Protein AF-0000000069866585 (afdb_homodimer)

Nearest PDB structures (foldseek):
  2vld-assembly1_B  TM=4.560E-01  e=8.595E-03  Pyrococcus abyssi
  5gkh-assembly1_B  TM=4.298E-01  e=3.313E-02  Thermococcus kodakarensis KOD1
  6ut8-assembly1_G  TM=3.900E-01  e=4.920E-01  Thermococcus gammatolerans
  1ts5-assembly2_B  TM=2.746E-01  e=3.805E-01  Staphylococcus aureus
  2vld-assembly1_B  TM=4.559E-01  e=7.486E-03  Pyrococcus abyssi

Organism: Enterococcus faecalis (strain ATCC 700802 / V583) (NCBI:txid226185)

Solvent-accessible surface area (backbone atoms only — not comparable to full-atom values): 17741 Å² total; per-residue (Å²): 135,86,53,70,68,55,28,50,44,50,48,29,49,50,63,74,52,64,44,92,62,40,38,67,44,63,62,29,45,45,46,94,87,46,87,49,53,29,52,28,35,35,43,32,80,88,73,46,34,36,25,37,38,76,36,84,47,69,66,60,67,68,41,84,65,80,80,59,70,75,25,30,32,23,32,42,37,27,36,63,70,58,48,54,52,34,72,72,30,70,67,51,42,57,73,45,59,52,34,11,34,33,33,47,42,78,45,91,90,49,75,33,72,44,78,81,41,73,46,46,79,44,89,60,49,73,68,56,49,52,38,48,41,53,21,43,39,52,38,38,34,54,51,39,53,58,36,38,74,77,58,37,88,53,51,78,76,77,67,85,124,135,84,52,72,68,55,27,50,46,50,48,31,48,50,63,74,52,65,45,91,62,41,39,67,44,63,62,29,45,45,46,94,88,45,88,47,52,31,53,27,35,34,45,30,80,87,73,47,35,36,23,37,38,78,37,83,48,69,67,60,66,65,40,85,67,80,79,57,70,76,25,31,32,24,32,42,37,28,36,64,70,56,48,54,52,34,73,73,30,70,68,51,42,59,74,46,60,52,35,12,33,33,33,47,43,78,46,92,88,50,75,35,71,44,76,80,40,73,46,46,81,44,88,61,50,73,67,54,49,52,38,46,41,53,20,45,38,51,39,37,34,55,50,38,53,57,36,39,73,79,59,38,88,53,48,78,75,78,70,86,123

pLDDT: mean 91.0, std 13.15, range [27.09, 98.81]

Sequence (322 aa):
MKTDLTRQAEKCLWHYTNKMGVFGCFEVTIGWFGKERVDFMTYSTDNTIRCYEIKVTMADLKSSAKQTFLGDYNYLVVTNELWEKIQANPDLKWKYSNQGILIFSELRHNLGITSVKKAKKQNVTLGTRATVLESMVRSLNREVEKFYKVKPFWGLSEEAKMKTDLTRQAEKCLWHYTNKMGVFGCFEVTIGWFGKERVDFMTYSTDNTIRCYEIKVTMADLKSSAKQTFLGDYNYLVVTNELWEKIQANPDLKWKYSNQGILIFSELRHNLGITSVKKAKKQNVTLGTRATVLESMVRSLNREVEKFYKVKPFWGLSEEAK

Secondary structure (DSSP, 8-state):
---HHHHHHHHHHHHHH--TTEEEEEEEESSTT---EEEEEEEETT--EEEEEE--SHHHHH--SPP---SSEEEEEE-HHHHHHHHH-HHHHHHTSSSEEEEEE--SS--EEEEEEPPPP-PPPHHHHHHHHHHHHHHHHHHHHHHHHHS-TTS------/---HHHHHHHHHHHHHH--TTEEEEEEEESSTT---EEEEEEEETT--EEEEEE--SHHHHH--SPP---SSEEEEEE-HHHHHHHHH-HHHHHHTSSSEEEEEE--SS--EEEEEEPPPP-PPPHHHHHHHHHHHHHHHHHHHHHHHHHS-TTS------

Radius of gyration: 22.66 Å; Cα contacts (8 Å, |Δi|>4): 544; chains: 2; bounding box: 45×71×56 Å

Structure (mmCIF, N/CA/C/O backbone):
data_AF-0000000069866585-model_v1
#
loop_
_entity.id
_entity.type
_entity.pdbx_description
1 polymer 'MmcB family DNA repair protein'
#
loop_
_atom_site.group_PDB
_atom_site.id
_atom_site.type_symbol
_atom_site.label_atom_id
_atom_site.label_alt_id
_atom_site.label_comp_id
_atom_site.label_asym_id
_atom_site.label_entity_id
_atom_site.label_seq_id
_atom_site.pdbx_PDB_ins_code
_atom_site.Cartn_x
_atom_site.Cartn_y
_atom_site.Cartn_z
_atom_site.occupancy
_atom_site.B_iso_or_equiv
_atom_site.auth_seq_id
_atom_site.auth_comp_id
_atom_site.auth_asym_id
_atom_site.auth_atom_id
_atom_site.pdbx_PDB_model_num
ATOM 1 N N . MET A 1 1 ? -18.359 15.422 6.332 1 65.06 1 MET A N 1
ATOM 2 C CA . MET A 1 1 ? -18.109 15.867 4.965 1 65.06 1 MET A CA 1
ATOM 3 C C . MET A 1 1 ? -16.859 16.734 4.895 1 65.06 1 MET A C 1
ATOM 5 O O . MET A 1 1 ? -16.578 17.5 5.82 1 65.06 1 MET A O 1
ATOM 9 N N . LYS A 1 2 ? -15.93 16.438 3.906 1 83 2 LYS A N 1
ATOM 10 C CA . LYS A 1 2 ? -14.695 17.203 3.766 1 83 2 LYS A CA 1
ATOM 11 C C . LYS A 1 2 ? -14.977 18.578 3.16 1 83 2 LYS A C 1
ATOM 13 O O . LYS A 1 2 ? -15.805 18.703 2.256 1 83 2 LYS A O 1
ATOM 18 N N . THR A 1 3 ? -14.352 19.641 3.742 1 88.25 3 THR A N 1
ATOM 19 C CA . THR A 1 3 ? -14.508 20.984 3.221 1 88.25 3 THR A CA 1
ATOM 20 C C . THR A 1 3 ? -13.672 21.188 1.958 1 88.25 3 THR A C 1
ATOM 22 O O . THR A 1 3 ? -12.773 20.391 1.672 1 88.25 3 THR A O 1
ATOM 25 N N . ASP A 1 4 ? -13.984 22.25 1.271 1 88.56 4 ASP A N 1
ATOM 26 C CA . ASP A 1 4 ? -13.227 22.594 0.07 1 88.56 4 ASP A CA 1
ATOM 27 C C . ASP A 1 4 ? -11.766 22.891 0.408 1 88.56 4 ASP A C 1
ATOM 29 O O . ASP A 1 4 ? -10.859 22.531 -0.346 1 88.56 4 ASP A O 1
ATOM 33 N N . LEU A 1 5 ? -11.555 23.547 1.505 1 90.12 5 LEU A N 1
ATOM 34 C CA . LEU A 1 5 ? -10.203 23.906 1.902 1 90.12 5 LEU A CA 1
ATOM 35 C C . LEU A 1 5 ? -9.367 22.656 2.199 1 90.12 5 LEU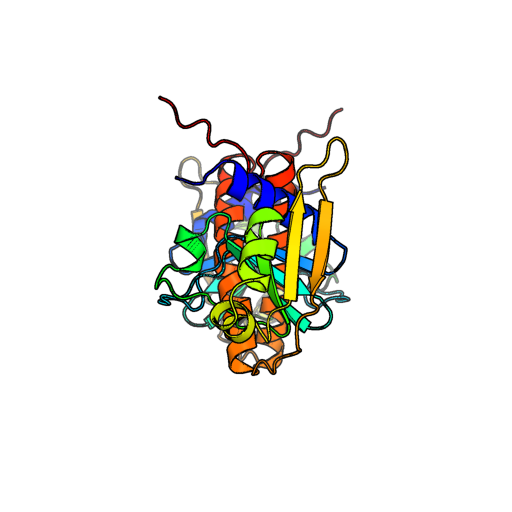 A C 1
ATOM 37 O O . LEU A 1 5 ? -8.188 22.609 1.859 1 90.12 5 LEU A O 1
ATOM 41 N N . THR A 1 6 ? -9.984 21.734 2.863 1 93.25 6 THR A N 1
ATOM 42 C CA . THR A 1 6 ? -9.281 20.484 3.158 1 93.25 6 THR A CA 1
ATOM 43 C C . THR A 1 6 ? -8.906 19.766 1.87 1 93.25 6 THR A C 1
ATOM 45 O O . THR A 1 6 ? -7.785 19.266 1.74 1 93.25 6 THR A O 1
ATOM 48 N N . ARG A 1 7 ? -9.812 19.766 0.937 1 93.38 7 ARG A N 1
ATOM 49 C CA . ARG A 1 7 ? -9.547 19.125 -0.349 1 93.38 7 ARG A CA 1
ATOM 50 C C . ARG A 1 7 ? -8.398 19.812 -1.076 1 93.38 7 ARG A C 1
ATOM 52 O O . ARG A 1 7 ? -7.582 19.156 -1.723 1 93.38 7 ARG A O 1
ATOM 59 N N . GLN A 1 8 ? -8.406 21.078 -0.976 1 91.88 8 GLN A N 1
ATOM 60 C CA . GLN A 1 8 ? -7.312 21.844 -1.572 1 91.88 8 GLN A CA 1
ATOM 61 C C . GLN A 1 8 ? -5.977 21.469 -0.931 1 91.88 8 GLN A C 1
ATOM 63 O O . GLN A 1 8 ? -4.973 21.312 -1.627 1 91.88 8 GLN A O 1
ATOM 68 N N . ALA A 1 9 ? -5.988 21.344 0.347 1 94.5 9 ALA A N 1
ATOM 69 C CA . ALA A 1 9 ? -4.773 20.953 1.053 1 94.5 9 ALA A CA 1
ATOM 70 C C . ALA A 1 9 ? -4.301 19.578 0.593 1 94.5 9 ALA A C 1
ATOM 72 O O . ALA A 1 9 ? -3.105 19.359 0.375 1 94.5 9 ALA A O 1
ATOM 73 N N . GLU A 1 10 ? -5.25 18.672 0.486 1 95.88 10 GLU A N 1
ATOM 74 C CA . GLU A 1 10 ? -4.934 17.312 0.041 1 95.88 10 GLU A CA 1
ATOM 75 C C . GLU A 1 10 ? -4.32 17.312 -1.355 1 95.88 10 GLU A C 1
ATOM 77 O O . GLU A 1 10 ? -3.316 16.641 -1.602 1 95.88 10 GLU A O 1
ATOM 82 N N . LYS A 1 11 ? -4.898 18.094 -2.223 1 93.88 11 LYS A N 1
ATOM 83 C CA . LYS A 1 11 ? -4.371 18.234 -3.576 1 93.88 11 LYS A CA 1
ATOM 84 C C . LYS A 1 11 ? -2.949 18.781 -3.559 1 93.88 11 LYS A C 1
ATOM 86 O O . LYS A 1 11 ? -2.061 18.25 -4.215 1 93.88 11 LYS A O 1
ATOM 91 N N . CYS A 1 12 ? -2.758 19.797 -2.824 1 93.88 12 CYS A N 1
ATOM 92 C CA . CYS A 1 12 ? -1.445 20.422 -2.734 1 93.88 12 CYS A CA 1
ATOM 93 C C . CYS A 1 12 ? -0.414 19.453 -2.166 1 93.88 12 CYS A C 1
ATOM 95 O O . CYS A 1 12 ? 0.708 19.375 -2.668 1 93.88 12 CYS A O 1
ATOM 97 N N . LEU A 1 13 ? -0.821 18.75 -1.155 1 95.56 13 LEU A N 1
ATOM 98 C CA . LEU A 1 13 ? 0.089 17.797 -0.532 1 95.56 13 LEU A CA 1
ATOM 99 C C . LEU A 1 13 ? 0.5 16.703 -1.521 1 95.56 13 LEU A C 1
ATOM 101 O O . LEU A 1 13 ? 1.678 16.344 -1.606 1 95.56 13 LEU A O 1
ATOM 105 N N . TRP A 1 14 ? -0.467 16.188 -2.191 1 95.56 14 TRP A N 1
ATOM 106 C CA . TRP A 1 14 ? -0.178 15.141 -3.17 1 95.56 14 TRP A CA 1
ATOM 107 C C . TRP A 1 14 ? 0.835 15.625 -4.199 1 95.56 14 TRP A C 1
ATOM 109 O O . TRP A 1 14 ? 1.835 14.953 -4.461 1 95.56 14 TRP A O 1
ATOM 119 N N . HIS A 1 15 ? 0.646 16.797 -4.711 1 92.88 15 HIS A N 1
ATOM 120 C CA . HIS A 1 15 ? 1.544 17.328 -5.73 1 92.88 15 HIS A CA 1
ATOM 121 C C . HIS A 1 15 ? 2.908 17.672 -5.141 1 92.88 15 HIS A C 1
ATOM 123 O O . HIS A 1 15 ? 3.934 17.516 -5.805 1 92.88 15 HIS A O 1
ATOM 129 N N . TYR A 1 16 ? 2.871 18.141 -3.992 1 94 16 TYR A N 1
ATOM 130 C CA . TYR A 1 16 ? 4.09 18.531 -3.293 1 94 16 TYR A CA 1
ATOM 131 C C . TYR A 1 16 ? 4.988 17.328 -3.047 1 94 16 TYR A C 1
ATOM 133 O O . TYR A 1 16 ? 6.215 17.438 -3.102 1 94 16 TYR A O 1
ATOM 141 N N . THR A 1 17 ? 4.375 16.156 -2.812 1 96 17 THR A N 1
ATOM 142 C CA . THR A 1 17 ? 5.145 15.008 -2.35 1 96 17 THR A CA 1
ATOM 143 C C . THR A 1 17 ? 5.285 13.969 -3.459 1 96 17 THR A C 1
ATOM 145 O O . THR A 1 17 ? 6.047 13.008 -3.328 1 96 17 THR A O 1
ATOM 148 N N . ASN A 1 18 ? 4.535 14.148 -4.492 1 93.56 18 ASN A N 1
ATOM 149 C CA . ASN A 1 18 ? 4.555 13.156 -5.562 1 93.56 18 ASN A CA 1
ATOM 150 C C . ASN A 1 18 ? 5.844 13.234 -6.375 1 93.56 18 ASN A C 1
ATOM 152 O O . ASN A 1 18 ? 5.871 13.836 -7.449 1 93.56 18 ASN A O 1
ATOM 156 N N . LYS A 1 19 ? 6.848 12.641 -5.961 1 94.12 19 LYS A N 1
ATOM 157 C CA . LYS A 1 19 ? 8.18 12.578 -6.559 1 94.12 19 LYS A CA 1
ATOM 158 C C . LYS A 1 19 ? 8.688 11.133 -6.613 1 94.12 19 LYS A C 1
ATOM 160 O O . LYS A 1 19 ? 8.172 10.266 -5.91 1 94.12 19 LYS A O 1
ATOM 165 N N . MET A 1 20 ? 9.68 10.953 -7.43 1 93.94 20 MET A N 1
ATOM 166 C CA . MET A 1 20 ? 10.242 9.609 -7.57 1 93.94 20 MET A CA 1
ATOM 167 C C . MET A 1 20 ? 10.75 9.094 -6.23 1 93.94 20 MET A C 1
ATOM 169 O O . MET A 1 20 ? 11.477 9.789 -5.523 1 93.94 20 MET A O 1
ATOM 173 N N . GLY A 1 21 ? 10.359 7.926 -5.91 1 95.38 21 GLY A N 1
ATOM 174 C CA . GLY A 1 21 ? 10.859 7.27 -4.711 1 95.38 21 GLY A CA 1
ATOM 175 C C . GLY A 1 21 ? 10.102 7.656 -3.459 1 95.38 21 GLY A C 1
ATOM 176 O O . GLY A 1 21 ? 10.5 7.297 -2.35 1 95.38 21 GLY A O 1
ATOM 177 N N . VAL A 1 22 ? 9.047 8.5 -3.58 1 97.94 22 VAL A N 1
ATOM 178 C CA . VAL A 1 22 ? 8.203 8.883 -2.451 1 97.94 22 VAL A CA 1
ATOM 179 C C . VAL A 1 22 ? 6.785 8.367 -2.676 1 97.94 22 VAL A C 1
ATOM 181 O O . VAL A 1 22 ? 6.188 8.609 -3.727 1 97.94 22 VAL A O 1
ATOM 184 N N . PHE A 1 23 ? 6.25 7.672 -1.674 1 98.5 23 PHE A N 1
ATOM 185 C CA . PHE A 1 23 ? 4.957 7.008 -1.792 1 98.5 23 PHE A CA 1
ATOM 186 C C . PHE A 1 23 ? 3.967 7.566 -0.778 1 98.5 23 PHE A C 1
ATOM 188 O O . PHE A 1 23 ? 4.113 7.348 0.426 1 98.5 23 PHE A O 1
ATOM 195 N N . GLY A 1 24 ? 2.955 8.211 -1.279 1 98.56 24 GLY A N 1
ATOM 196 C CA . GLY A 1 24 ? 1.987 8.875 -0.42 1 98.56 24 GLY A CA 1
ATOM 197 C C . GLY A 1 24 ? 0.73 8.055 -0.193 1 98.56 24 GLY A C 1
ATOM 198 O O . GLY A 1 24 ? 0.342 7.254 -1.047 1 98.56 24 GLY A O 1
ATOM 199 N N . CYS A 1 25 ? 0.122 8.336 0.876 1 98.62 25 CYS A N 1
ATOM 200 C CA . CYS A 1 25 ? -1.093 7.625 1.258 1 98.62 25 CYS A CA 1
ATOM 201 C C . CYS A 1 25 ? -1.986 8.5 2.129 1 98.62 25 CYS A C 1
ATOM 203 O O . CYS A 1 25 ? -1.545 9.016 3.158 1 98.62 25 CYS A O 1
ATOM 205 N N . PHE A 1 26 ? -3.242 8.695 1.704 1 98.31 26 PHE A N 1
ATOM 206 C CA . PHE A 1 26 ? -4.199 9.484 2.471 1 98.31 26 PHE A CA 1
ATOM 207 C C . PHE A 1 26 ? -4.938 8.609 3.48 1 98.31 26 PHE A C 1
ATOM 209 O O . PHE A 1 26 ? -5.152 7.422 3.238 1 98.31 26 PHE A O 1
ATOM 216 N N . GLU A 1 27 ? -5.355 9.219 4.57 1 96.81 27 GLU A N 1
ATOM 217 C CA . GLU A 1 27 ? -6.281 8.648 5.547 1 96.81 27 GLU A CA 1
ATOM 218 C C . GLU A 1 27 ? -5.828 7.254 5.984 1 96.81 27 GLU A C 1
ATOM 220 O O . GLU A 1 27 ? -6.543 6.27 5.777 1 96.81 27 GLU A O 1
ATOM 225 N N . VAL A 1 28 ? -4.723 7.207 6.691 1 97.75 28 VAL A N 1
ATOM 226 C CA . VAL A 1 28 ? -4.129 5.949 7.129 1 97.75 28 VAL A CA 1
ATOM 227 C C . VAL A 1 28 ? -4.469 5.699 8.594 1 97.75 28 VAL A C 1
ATOM 229 O O . VAL A 1 28 ? -4.059 6.465 9.477 1 97.75 28 VAL A O 1
ATOM 232 N N . THR A 1 29 ? -5.215 4.723 8.914 1 96.94 29 THR A N 1
ATOM 233 C CA . THR A 1 29 ? -5.398 4.262 10.289 1 96.94 29 THR A CA 1
ATOM 234 C C . THR A 1 29 ? -4.203 3.43 10.742 1 96.94 29 THR A C 1
ATOM 236 O O . THR A 1 29 ? -3.838 2.451 10.086 1 96.94 29 THR A O 1
ATOM 239 N N . ILE A 1 30 ? -3.578 3.764 11.812 1 96.75 30 ILE A N 1
ATOM 240 C CA . ILE A 1 30 ? -2.348 3.125 12.266 1 96.75 30 ILE A CA 1
ATOM 241 C C . ILE A 1 30 ? -2.686 1.88 13.086 1 96.75 30 ILE A C 1
ATOM 243 O O . ILE A 1 30 ? -3.428 1.956 14.062 1 96.75 30 ILE A O 1
ATOM 247 N N . GLY A 1 31 ? -2.15 0.819 12.625 1 92.94 31 GLY A N 1
ATOM 248 C CA . GLY A 1 31 ? -2.451 -0.442 13.281 1 92.94 31 GLY A CA 1
ATOM 249 C C . GLY A 1 31 ? -3.771 -1.046 12.844 1 92.94 31 GLY A C 1
ATOM 250 O O . GLY A 1 31 ? -4.648 -0.338 12.344 1 92.94 31 GLY A O 1
ATOM 251 N N . TRP A 1 32 ? -4.094 -2.312 12.859 1 81.88 32 TRP A N 1
ATOM 252 C CA . TRP A 1 32 ? -5.297 -3.02 12.43 1 81.88 32 TRP A CA 1
ATOM 253 C C . TRP A 1 32 ? -6.504 -2.584 13.25 1 81.88 32 TRP A C 1
ATOM 255 O O . TRP A 1 32 ? -7.566 -2.285 12.695 1 81.88 32 TRP A O 1
ATOM 265 N N . PHE A 1 33 ? -6.504 -2.449 14.484 1 78.88 33 PHE A N 1
ATOM 266 C CA . PHE A 1 33 ? -7.613 -1.991 15.312 1 78.88 33 PHE A CA 1
ATOM 267 C C . PHE A 1 33 ? -7.254 -0.69 16.016 1 78.88 33 PHE A C 1
ATOM 269 O O . PHE A 1 33 ? -7.68 -0.458 17.156 1 78.88 33 PHE A O 1
ATOM 276 N N . GLY A 1 34 ? -6.562 0.055 15.195 1 79.44 34 GLY A N 1
ATOM 277 C CA . GLY A 1 34 ? -6.098 1.258 15.867 1 79.44 34 GLY A CA 1
ATOM 278 C C . GLY A 1 34 ? -7.121 2.377 15.867 1 79.44 34 GLY A C 1
ATOM 279 O O . GLY A 1 34 ? -8.086 2.34 15.109 1 79.44 34 GLY A O 1
ATOM 280 N N . LYS A 1 35 ? -6.871 3.303 16.734 1 85.69 35 LYS A N 1
ATOM 281 C CA . LYS A 1 35 ? -7.742 4.465 16.875 1 85.69 35 LYS A CA 1
ATOM 282 C C . LYS A 1 35 ? -7.078 5.719 16.312 1 85.69 35 LYS A C 1
ATOM 284 O O . LYS A 1 35 ? -7.727 6.754 16.141 1 85.69 35 LYS A O 1
ATOM 289 N N . GLU A 1 36 ? -5.832 5.566 15.961 1 92.38 36 GLU A N 1
ATOM 290 C CA . GLU A 1 36 ? -5.098 6.703 15.422 1 92.38 36 GLU A CA 1
ATOM 291 C C . GLU A 1 36 ? -5.152 6.727 13.898 1 92.38 36 GLU A C 1
ATOM 293 O O . GLU A 1 36 ? -5.043 5.684 13.25 1 92.38 36 GLU A O 1
ATOM 298 N N . ARG A 1 37 ? -5.398 7.969 13.391 1 95.62 37 ARG A N 1
ATOM 299 C CA . ARG A 1 37 ? -5.465 8.148 11.938 1 95.62 37 ARG A CA 1
ATOM 300 C C . ARG A 1 37 ? -4.594 9.32 11.492 1 95.62 37 ARG A C 1
ATOM 302 O O . ARG A 1 37 ? -4.539 10.352 12.164 1 95.62 37 ARG A O 1
ATOM 309 N N . VAL A 1 38 ? -3.873 9.133 10.531 1 97.38 38 VAL A N 1
ATOM 310 C CA . VAL A 1 38 ? -3.059 10.18 9.914 1 97.38 38 VAL A CA 1
ATOM 311 C C . VAL A 1 38 ? -3.721 10.656 8.625 1 97.38 38 VAL A C 1
ATOM 313 O O . VAL A 1 38 ? -4.121 9.852 7.785 1 97.38 38 VAL A O 1
ATOM 316 N N . ASP A 1 39 ? -3.824 12 8.484 1 97.25 39 ASP A N 1
ATOM 317 C CA . ASP A 1 39 ? -4.477 12.539 7.293 1 97.25 39 ASP A CA 1
ATOM 318 C C . ASP A 1 39 ? -3.723 12.141 6.027 1 97.25 39 ASP A C 1
ATOM 320 O O . ASP A 1 39 ? -4.328 11.703 5.047 1 97.25 39 ASP A O 1
ATOM 324 N N . PHE A 1 40 ? -2.449 12.266 6.012 1 98.5 40 PHE A N 1
ATOM 325 C CA . PHE A 1 40 ? -1.577 11.938 4.891 1 98.5 40 PHE A CA 1
ATOM 326 C C . PHE A 1 40 ? -0.189 11.539 5.379 1 98.5 40 PHE A C 1
ATOM 328 O O . PHE A 1 40 ? 0.334 12.141 6.324 1 98.5 40 PHE A O 1
ATOM 335 N N . MET A 1 41 ? 0.382 10.562 4.75 1 98.75 41 MET A N 1
ATOM 336 C CA . MET A 1 41 ? 1.761 10.211 5.074 1 98.75 41 MET A CA 1
ATOM 337 C C . MET A 1 41 ? 2.504 9.719 3.838 1 98.75 41 MET A C 1
ATOM 339 O O . MET A 1 41 ? 1.881 9.352 2.838 1 98.75 41 MET A O 1
ATOM 343 N 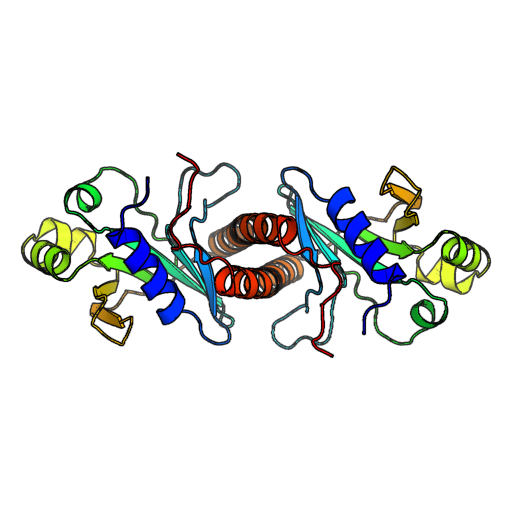N . THR A 1 42 ? 3.826 9.797 3.924 1 98.81 42 THR A N 1
ATOM 344 C CA . THR A 1 42 ? 4.664 9.273 2.85 1 98.81 42 THR A CA 1
ATOM 345 C C . THR A 1 42 ? 5.727 8.328 3.404 1 98.81 42 THR A C 1
ATOM 347 O O . THR A 1 42 ? 6.141 8.461 4.559 1 98.81 42 THR A O 1
ATOM 350 N N . TYR A 1 43 ? 6.02 7.387 2.672 1 98.56 43 TYR A N 1
ATOM 351 C CA . TYR A 1 43 ? 7.195 6.539 2.83 1 98.56 43 TYR A CA 1
ATOM 352 C C . TYR A 1 43 ? 8.117 6.664 1.625 1 98.56 43 TYR A C 1
ATOM 354 O O . TYR A 1 43 ? 7.664 6.652 0.479 1 98.56 43 TYR A O 1
ATOM 362 N N . SER A 1 44 ? 9.461 6.793 1.903 1 97.38 44 SER A N 1
ATOM 363 C CA . SER A 1 44 ? 10.391 6.961 0.794 1 97.38 44 SER A CA 1
ATOM 364 C C . SER A 1 44 ? 11.43 5.844 0.77 1 97.38 44 SER A C 1
ATOM 366 O O . SER A 1 44 ? 11.617 5.141 1.765 1 97.38 44 SER A O 1
ATOM 368 N N . THR A 1 45 ? 12.156 5.711 -0.311 1 94.5 45 THR A N 1
ATOM 369 C CA . THR A 1 45 ? 13.102 4.629 -0.564 1 94.5 45 THR A CA 1
ATOM 370 C C . THR A 1 45 ? 14.281 4.703 0.399 1 94.5 45 THR A C 1
ATOM 372 O O . THR A 1 45 ? 14.992 3.713 0.599 1 94.5 45 THR A O 1
ATOM 375 N N . ASP A 1 46 ? 14.516 5.832 0.963 1 94.56 46 ASP A N 1
ATOM 376 C CA . ASP A 1 46 ? 15.586 5.949 1.95 1 94.56 46 ASP A CA 1
ATOM 377 C C . ASP A 1 46 ? 15.078 5.605 3.35 1 94.56 46 ASP A C 1
ATOM 379 O O . ASP A 1 46 ? 15.719 5.953 4.348 1 94.56 46 ASP A O 1
ATOM 383 N N . ASN A 1 47 ? 13.859 5.07 3.443 1 94.31 47 ASN A N 1
ATOM 384 C CA . ASN A 1 47 ? 13.242 4.566 4.664 1 94.31 47 ASN A CA 1
ATOM 385 C C . ASN A 1 47 ? 12.75 5.703 5.559 1 94.31 47 ASN A C 1
ATOM 387 O O . ASN A 1 47 ? 12.672 5.543 6.777 1 94.31 47 ASN A O 1
ATOM 391 N N . THR A 1 48 ? 12.43 6.816 4.984 1 98.06 48 THR A N 1
ATOM 392 C CA . THR A 1 48 ? 11.945 7.957 5.75 1 98.06 48 THR A CA 1
ATOM 393 C C . THR A 1 48 ? 10.422 7.996 5.758 1 98.06 48 THR A C 1
ATOM 395 O O . THR A 1 48 ? 9.789 7.812 4.715 1 98.06 48 THR A O 1
ATOM 398 N N . ILE A 1 49 ? 9.938 8.195 6.926 1 98.69 49 ILE A N 1
ATOM 399 C CA . ILE A 1 49 ? 8.492 8.344 7.098 1 98.69 49 ILE A CA 1
ATOM 400 C C . ILE A 1 49 ? 8.164 9.797 7.434 1 98.69 49 ILE A C 1
ATOM 402 O O . ILE A 1 49 ? 8.781 10.391 8.328 1 98.69 49 ILE A O 1
ATOM 406 N N . ARG A 1 50 ? 7.242 10.406 6.699 1 98.81 50 ARG A N 1
ATOM 407 C CA . ARG A 1 50 ? 6.719 11.734 7.008 1 98.81 50 ARG A CA 1
ATOM 408 C C . ARG A 1 50 ? 5.207 11.695 7.219 1 98.81 50 ARG A C 1
ATOM 410 O O . ARG A 1 50 ? 4.492 11.023 6.473 1 98.81 50 ARG A O 1
ATOM 417 N N . CYS A 1 51 ? 4.773 12.344 8.227 1 98.75 51 CYS A N 1
ATOM 418 C CA . CYS A 1 51 ? 3.346 12.438 8.508 1 98.75 51 CYS A CA 1
ATOM 419 C C . CYS A 1 51 ? 2.861 13.875 8.375 1 98.75 51 CYS A C 1
ATOM 421 O O . CYS A 1 51 ? 3.561 14.812 8.766 1 98.75 51 CYS A O 1
ATOM 423 N N . TYR A 1 52 ? 1.65 14.062 7.871 1 98.62 52 TYR A N 1
ATOM 424 C CA . TYR A 1 52 ? 1.061 15.375 7.637 1 98.62 52 TYR A CA 1
ATOM 425 C C . TYR A 1 52 ? -0.34 15.461 8.234 1 98.62 52 TYR A C 1
ATOM 427 O O . TYR A 1 52 ? -1.242 14.727 7.816 1 98.62 52 TYR A O 1
ATOM 435 N N . GLU A 1 53 ? -0.503 16.281 9.164 1 97.88 53 GLU A N 1
ATOM 436 C CA . GLU A 1 53 ? -1.807 16.594 9.75 1 97.88 53 GLU A CA 1
ATOM 437 C C . GLU A 1 53 ? -2.387 17.875 9.172 1 97.88 53 GLU A C 1
ATOM 439 O O . GLU A 1 53 ? -1.749 18.922 9.227 1 97.88 53 GLU A O 1
ATOM 444 N N . ILE A 1 54 ? -3.586 17.797 8.688 1 96.81 54 ILE A N 1
ATOM 445 C CA . ILE A 1 54 ? -4.203 18.953 8.031 1 96.81 54 ILE A CA 1
ATOM 446 C C . ILE A 1 54 ? -5.184 19.625 8.984 1 96.81 54 ILE A C 1
ATOM 448 O O . ILE A 1 54 ? -6.086 18.984 9.516 1 96.81 54 ILE A O 1
ATOM 452 N N . LYS A 1 55 ? -4.949 20.859 9.203 1 95.69 55 LYS A N 1
ATOM 453 C CA . LYS A 1 55 ? -5.875 21.688 9.969 1 95.69 55 LYS A CA 1
ATOM 454 C C . LYS A 1 55 ? -6.219 22.969 9.211 1 95.69 55 LYS A C 1
ATOM 456 O O . LYS A 1 55 ? -5.336 23.766 8.906 1 95.69 55 LYS A O 1
ATOM 461 N N . VAL A 1 56 ? -7.504 23.188 8.977 1 93.06 56 VAL A N 1
ATOM 462 C CA . VAL A 1 56 ? -7.836 24.328 8.117 1 93.06 56 VAL A CA 1
ATOM 463 C C . VAL A 1 56 ? -8.641 25.344 8.914 1 93.06 56 VAL A C 1
ATOM 465 O O . VAL A 1 56 ? -8.914 26.453 8.422 1 93.06 56 VAL A O 1
ATOM 468 N N . THR A 1 57 ? -9.047 25.047 10.141 1 91.44 57 THR A N 1
ATOM 469 C CA . THR A 1 57 ? -9.742 26 10.992 1 91.44 57 THR A CA 1
ATOM 470 C C . THR A 1 57 ? -9.156 26 12.406 1 91.44 57 THR A C 1
ATOM 472 O O . THR A 1 57 ? -8.516 25.031 12.805 1 91.44 57 THR A O 1
ATOM 475 N N . MET A 1 58 ? -9.531 27.031 13.117 1 90.06 58 MET A N 1
ATOM 476 C CA . MET A 1 58 ? -9.102 27.125 14.516 1 90.06 58 MET A CA 1
ATOM 477 C C . MET A 1 58 ? -9.781 26.047 15.359 1 90.06 58 MET A C 1
ATOM 479 O O . MET A 1 58 ? -9.18 25.516 16.297 1 90.06 58 MET A O 1
ATOM 483 N N . ALA A 1 59 ? -10.938 25.766 15.016 1 88.19 59 ALA A N 1
ATOM 484 C CA . ALA A 1 59 ? -11.672 24.734 15.734 1 88.19 59 ALA A CA 1
ATOM 485 C C . ALA A 1 59 ? -10.961 23.391 15.633 1 88.19 59 ALA A C 1
ATOM 487 O O . ALA A 1 59 ? -10.852 22.656 16.625 1 88.19 59 ALA A O 1
ATOM 488 N N . ASP A 1 60 ? -10.406 23.125 14.508 1 86.88 60 ASP A N 1
ATOM 489 C CA . ASP A 1 60 ? -9.656 21.891 14.289 1 86.88 60 ASP A CA 1
ATOM 490 C C . ASP A 1 60 ? -8.367 21.891 15.117 1 86.88 60 ASP A C 1
ATOM 492 O O . ASP A 1 60 ? -7.977 20.844 15.648 1 86.88 60 ASP A O 1
ATOM 496 N N . LEU A 1 61 ? -7.797 23.016 15.172 1 87.62 61 LEU A N 1
ATOM 497 C CA . LEU A 1 61 ? -6.531 23.141 15.891 1 87.62 61 LEU A CA 1
ATOM 498 C C . LEU A 1 61 ? -6.734 22.953 17.391 1 87.62 61 LEU A C 1
ATOM 500 O O . LEU A 1 61 ? -5.871 22.391 18.078 1 87.62 61 LEU A O 1
ATOM 504 N N . LYS A 1 62 ? -7.855 23.344 17.828 1 83.5 62 LYS A N 1
ATOM 505 C CA . LYS A 1 62 ? -8.102 23.344 19.266 1 83.5 62 LYS A CA 1
ATOM 506 C C . LYS A 1 62 ? -8.828 22.062 19.688 1 83.5 62 LYS A C 1
ATOM 508 O O . LYS A 1 62 ? -9.031 21.828 20.875 1 83.5 62 LYS A O 1
ATOM 513 N N . SER A 1 63 ? -9.211 21.312 18.688 1 80.88 63 SER A N 1
ATOM 514 C CA . SER A 1 63 ? -9.953 20.094 19 1 80.88 63 SER A CA 1
ATOM 515 C C . SER A 1 63 ? -9.109 19.125 19.828 1 80.88 63 SER A C 1
ATOM 517 O O . SER A 1 63 ? -7.875 19.172 19.766 1 80.88 63 SER A O 1
ATOM 519 N N . SER A 1 64 ? -9.828 18.406 20.672 1 74.5 64 SER A N 1
ATOM 520 C CA . SER A 1 64 ? -9.164 17.438 21.531 1 74.5 64 SER A CA 1
ATOM 521 C C . SER A 1 64 ? -8.797 16.172 20.766 1 74.5 64 SER A C 1
ATOM 523 O O . SER A 1 64 ? -8.094 15.305 21.281 1 74.5 64 SER A O 1
ATOM 525 N N . ALA A 1 65 ? -9.211 16.266 19.5 1 75.19 65 ALA A N 1
ATOM 526 C CA . ALA A 1 65 ? -8.883 15.086 18.703 1 75.19 65 ALA A CA 1
ATOM 527 C C . ALA A 1 65 ? -7.367 14.898 18.609 1 75.19 65 ALA A C 1
ATOM 529 O O . ALA A 1 65 ? -6.629 15.875 18.453 1 75.19 65 ALA A O 1
ATOM 530 N N . LYS A 1 66 ? -7.023 13.711 18.797 1 79.31 66 LYS A N 1
ATOM 531 C CA . LYS A 1 66 ? -5.602 13.391 18.812 1 79.31 66 LYS A CA 1
ATOM 532 C C . LYS A 1 66 ? -4.984 13.578 17.438 1 79.31 66 LYS A C 1
ATOM 534 O O . LYS A 1 66 ? -5.555 13.148 16.422 1 79.31 66 LYS A O 1
ATOM 539 N N . GLN A 1 67 ? -3.99 14.438 17.359 1 88.19 67 GLN A N 1
ATOM 540 C CA . GLN A 1 67 ? -3.123 14.523 16.188 1 88.19 67 GLN A CA 1
ATOM 541 C C . GLN A 1 67 ? -2.027 13.461 16.234 1 88.19 67 GLN A C 1
ATOM 543 O O . GLN A 1 67 ? -1.411 13.242 17.281 1 88.19 67 GLN A O 1
ATOM 548 N N . THR A 1 68 ? -1.895 12.727 15.172 1 91.69 68 THR A N 1
ATOM 549 C CA . THR A 1 68 ? -0.94 11.617 15.148 1 91.69 68 THR A CA 1
ATOM 550 C C . THR A 1 68 ? 0.316 12.008 14.367 1 91.69 68 THR A C 1
ATOM 552 O O . THR A 1 68 ? 0.254 12.258 13.164 1 91.69 68 THR A O 1
ATOM 555 N N . PHE A 1 69 ? 1.463 12.102 15.086 1 95.25 69 PHE A N 1
ATOM 556 C CA . PHE A 1 69 ? 2.773 12.43 14.539 1 95.25 69 PHE A CA 1
ATOM 557 C C . PHE A 1 69 ? 3.771 11.312 14.82 1 95.25 69 PHE A C 1
ATOM 559 O O . PHE A 1 69 ? 4.484 11.344 15.828 1 95.25 69 PHE A O 1
ATOM 566 N N . LEU A 1 70 ? 3.877 10.398 13.953 1 96.38 70 LEU A N 1
ATOM 567 C CA . LEU A 1 70 ? 4.68 9.219 14.273 1 96.38 70 LEU A CA 1
ATOM 568 C C . LEU A 1 70 ? 5.82 9.047 13.281 1 96.38 70 LEU A C 1
ATOM 570 O O . LEU A 1 70 ? 6.496 8.016 13.273 1 96.38 70 LEU A O 1
ATOM 574 N N . GLY A 1 71 ? 5.996 10 12.406 1 98.44 71 GLY A N 1
ATOM 575 C CA . GLY A 1 71 ? 7.035 9.898 11.398 1 98.44 71 GLY A CA 1
ATOM 576 C C . GLY A 1 71 ? 8.383 10.391 11.875 1 98.44 71 GLY A C 1
ATOM 577 O O . GLY A 1 71 ? 8.492 10.961 12.969 1 98.44 71 GLY A O 1
ATOM 578 N N . ASP A 1 72 ? 9.391 10.094 11.055 1 98.81 72 ASP A N 1
ATOM 579 C CA . ASP A 1 72 ? 10.688 10.734 11.273 1 98.81 72 ASP A CA 1
ATOM 580 C C . ASP A 1 72 ? 10.562 12.258 11.242 1 98.81 72 ASP A C 1
ATOM 582 O O . ASP A 1 72 ? 11.234 12.953 12 1 98.81 72 ASP A O 1
ATOM 586 N N . TYR A 1 73 ? 9.758 12.711 10.398 1 98.81 73 TYR A N 1
ATOM 587 C CA . TYR A 1 73 ? 9.391 14.125 10.297 1 98.81 73 TYR A CA 1
ATOM 588 C C . TYR A 1 73 ? 7.875 14.289 10.273 1 98.81 73 TYR A C 1
ATOM 590 O O . TYR A 1 73 ? 7.172 13.555 9.578 1 98.81 73 TYR A O 1
ATOM 598 N N . ASN A 1 74 ? 7.426 15.227 11.07 1 98.75 74 ASN A N 1
ATOM 599 C CA . ASN A 1 74 ? 5.996 15.461 11.211 1 98.75 74 ASN A CA 1
ATOM 600 C C . ASN A 1 74 ? 5.625 16.906 10.875 1 98.75 74 ASN A C 1
ATOM 602 O O . ASN A 1 74 ? 6.348 17.828 11.234 1 98.75 74 ASN A O 1
ATOM 606 N N . TYR A 1 75 ? 4.52 17.047 10.18 1 98.75 75 TYR A N 1
ATOM 607 C CA . TYR A 1 75 ? 4.152 18.375 9.688 1 98.75 75 TYR A CA 1
ATOM 608 C C . TYR A 1 75 ? 2.697 18.688 10.023 1 98.75 75 TYR A C 1
ATOM 610 O O . TYR A 1 75 ? 1.834 17.812 9.969 1 98.75 75 TYR A O 1
ATOM 618 N N . LEU A 1 76 ? 2.512 19.906 10.375 1 97.81 76 LEU A N 1
ATOM 619 C CA . LEU A 1 76 ? 1.184 20.5 10.367 1 97.81 76 LEU A CA 1
ATOM 620 C C . LEU A 1 76 ? 0.965 21.312 9.094 1 97.81 76 LEU A C 1
ATOM 622 O O . LEU A 1 76 ? 1.8 22.141 8.727 1 97.81 76 LEU A O 1
ATOM 626 N N . VAL A 1 77 ? -0.091 21.047 8.383 1 97.56 77 VAL A N 1
ATOM 627 C CA . VAL A 1 77 ? -0.447 21.734 7.145 1 97.56 77 VAL A CA 1
ATOM 628 C C . VAL A 1 77 ? -1.621 22.672 7.395 1 97.56 77 VAL A C 1
ATOM 630 O O . VAL A 1 77 ? -2.717 22.234 7.75 1 97.56 77 VAL A O 1
ATOM 633 N N . VAL A 1 78 ? -1.367 23.969 7.129 1 96.88 78 VAL A N 1
ATOM 634 C CA . VAL A 1 78 ? -2.363 24.969 7.535 1 96.88 78 VAL A CA 1
ATOM 635 C C . VAL A 1 78 ? -2.441 26.078 6.496 1 96.88 78 VAL A C 1
ATOM 637 O O . VAL A 1 78 ? -1.642 26.125 5.559 1 96.88 78 VAL A O 1
ATOM 640 N N . THR A 1 79 ? -3.418 26.938 6.676 1 94.44 79 THR A N 1
ATOM 641 C CA . THR A 1 79 ? -3.49 28.172 5.906 1 94.44 79 THR A CA 1
ATOM 642 C C . THR A 1 79 ? -2.562 29.234 6.496 1 94.44 79 THR A C 1
ATOM 644 O O . THR A 1 79 ? -2.105 29.094 7.633 1 94.44 79 THR A O 1
ATOM 647 N N . ASN A 1 80 ? -2.33 30.281 5.711 1 93.94 80 ASN A N 1
ATOM 648 C CA . ASN A 1 80 ? -1.531 31.391 6.211 1 93.94 80 ASN A CA 1
ATOM 649 C C . ASN A 1 80 ? -2.176 32.031 7.438 1 93.94 80 ASN A C 1
ATOM 651 O O . ASN A 1 80 ? -1.484 32.375 8.398 1 93.94 80 ASN A O 1
ATOM 655 N N . GLU A 1 81 ? -3.453 32.188 7.383 1 94.06 81 GLU A N 1
ATOM 656 C CA . GLU A 1 81 ? -4.188 32.781 8.492 1 94.06 81 GLU A CA 1
ATOM 657 C C . GLU A 1 81 ? -3.996 31.984 9.781 1 94.06 81 GLU A C 1
ATOM 659 O O . GLU A 1 81 ? -3.74 32.562 10.836 1 94.06 81 GLU A O 1
ATOM 664 N N . LEU A 1 82 ? -4.109 30.688 9.711 1 95.06 82 LEU A N 1
ATOM 665 C CA . LEU A 1 82 ? -3.947 29.844 10.891 1 95.06 82 LEU A CA 1
ATOM 666 C C . LEU A 1 82 ? -2.508 29.891 11.398 1 95.06 82 LEU A C 1
ATOM 668 O O . LEU A 1 82 ? -2.266 29.844 12.602 1 95.06 82 LEU A O 1
ATOM 672 N N . TRP A 1 83 ? -1.566 29.984 10.547 1 96.38 83 TRP A N 1
ATOM 673 C CA . TRP A 1 83 ? -0.167 30.078 10.953 1 96.3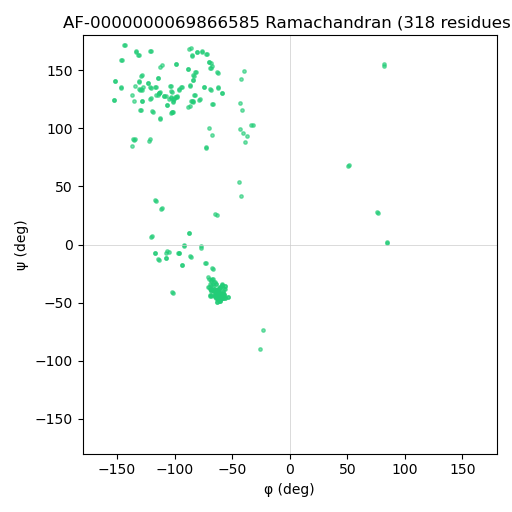8 83 TRP A CA 1
ATOM 674 C C . TRP A 1 83 ? 0.08 31.344 11.766 1 96.38 83 TRP A C 1
ATOM 676 O O . TRP A 1 83 ? 0.753 31.297 12.797 1 96.38 83 TRP A O 1
ATOM 686 N N . GLU A 1 84 ? -0.502 32.438 11.266 1 96.75 84 GLU A N 1
ATOM 687 C CA . GLU A 1 84 ? -0.377 33.688 12 1 96.75 84 GLU A CA 1
ATOM 688 C C . GLU A 1 84 ? -0.94 33.531 13.414 1 96.75 84 GLU A C 1
ATOM 690 O O . GLU A 1 84 ? -0.343 34.031 14.367 1 96.75 84 GLU A O 1
ATOM 695 N N . LYS A 1 85 ? -2.008 32.875 13.484 1 95.94 85 LYS A N 1
ATOM 696 C CA . LYS A 1 85 ? -2.633 32.688 14.789 1 95.94 85 LYS A CA 1
ATOM 697 C C . LYS A 1 85 ? -1.771 31.781 15.672 1 95.94 85 LYS A C 1
ATOM 699 O O . LYS A 1 85 ? -1.666 32 16.875 1 95.94 85 LYS A O 1
ATOM 704 N N . ILE A 1 86 ? -1.151 30.75 15.148 1 96.44 86 ILE A N 1
ATOM 705 C CA . ILE A 1 86 ? -0.266 29.859 15.898 1 96.44 86 ILE A CA 1
ATOM 706 C C . ILE A 1 86 ? 0.934 30.656 16.422 1 96.44 86 ILE A C 1
ATOM 708 O O . ILE A 1 86 ? 1.307 30.516 17.594 1 96.44 86 ILE A O 1
ATOM 712 N N . GLN A 1 87 ? 1.448 31.531 15.594 1 97.19 87 GLN A N 1
ATOM 713 C CA . GLN A 1 87 ? 2.615 32.312 15.969 1 97.19 87 GLN A CA 1
ATOM 714 C C . GLN A 1 87 ? 2.281 33.281 17.094 1 97.19 87 GLN A C 1
ATOM 716 O O . GLN A 1 87 ? 3.137 33.625 17.922 1 97.19 87 GLN A O 1
ATOM 721 N N . ALA A 1 88 ? 1.068 33.688 17.125 1 96.81 88 ALA A N 1
ATOM 722 C CA . ALA A 1 88 ? 0.646 34.719 18.109 1 96.81 88 ALA A CA 1
ATOM 723 C C . ALA A 1 88 ? 0.262 34.062 19.422 1 96.81 88 ALA A C 1
ATOM 725 O O . ALA A 1 88 ? 0.056 34.75 20.422 1 96.81 88 ALA A O 1
ATOM 726 N N . ASN A 1 89 ? 0.148 32.781 19.5 1 95.62 89 ASN A N 1
ATOM 727 C CA . ASN A 1 89 ? -0.271 32.031 20.688 1 95.62 89 ASN A CA 1
ATOM 728 C C . ASN A 1 89 ? 0.864 31.188 21.25 1 95.62 89 ASN A C 1
ATOM 730 O O . ASN A 1 89 ? 1.206 30.156 20.688 1 95.62 89 ASN A O 1
ATOM 734 N N . PRO A 1 90 ? 1.406 31.594 22.391 1 96.5 90 PRO A N 1
ATOM 735 C CA . PRO A 1 90 ? 2.559 30.875 22.938 1 96.5 90 PRO A CA 1
ATOM 736 C C . PRO A 1 90 ? 2.27 29.391 23.203 1 96.5 90 PRO A C 1
ATOM 738 O O . PRO A 1 90 ? 3.146 28.547 23.016 1 96.5 90 PRO A O 1
ATOM 741 N N . ASP A 1 91 ? 1.136 29.062 23.609 1 94.12 91 ASP A N 1
ATOM 742 C CA . ASP A 1 91 ? 0.77 27.672 23.875 1 94.12 91 ASP A CA 1
ATOM 743 C C . ASP A 1 91 ? 0.802 26.844 22.594 1 94.12 91 ASP A C 1
ATOM 745 O O . ASP A 1 91 ? 1.314 25.719 22.594 1 94.12 91 ASP A O 1
ATOM 749 N N . LEU A 1 92 ? 0.296 27.359 21.547 1 94.5 92 LEU A N 1
ATOM 750 C CA . LEU A 1 92 ? 0.286 26.656 20.266 1 94.5 92 LEU A CA 1
ATOM 751 C C . LEU A 1 92 ? 1.696 26.531 19.703 1 94.5 92 LEU A C 1
ATOM 753 O O . LEU A 1 92 ? 2.055 25.516 19.125 1 94.5 92 LEU A O 1
ATOM 757 N N . LYS A 1 93 ? 2.465 27.578 19.859 1 95.56 93 LYS A N 1
ATOM 758 C CA . LYS A 1 93 ? 3.859 27.516 19.422 1 95.56 93 LYS A CA 1
ATOM 759 C C . LYS A 1 93 ? 4.605 26.391 20.109 1 95.56 93 LYS A C 1
ATOM 761 O O . LYS A 1 93 ? 5.379 25.672 19.484 1 95.56 93 LYS A O 1
ATOM 766 N N . TRP A 1 94 ? 4.301 26.312 21.344 1 95.81 94 TRP A N 1
ATOM 767 C CA . TRP A 1 94 ? 4.945 25.266 22.125 1 95.81 94 TRP A CA 1
ATOM 768 C C . TRP A 1 94 ? 4.43 23.891 21.703 1 95.81 94 TRP A C 1
ATOM 770 O O . TRP A 1 94 ? 5.211 22.953 21.531 1 95.81 94 TRP A O 1
ATOM 780 N N . LYS A 1 95 ? 3.156 23.781 21.531 1 93.94 95 LYS A N 1
ATOM 781 C CA . LYS A 1 95 ? 2.518 22.531 21.141 1 93.94 95 LYS A CA 1
ATOM 782 C C . LYS A 1 95 ? 3.109 21.984 19.844 1 93.94 95 LYS A C 1
ATOM 784 O O . LYS A 1 95 ? 3.285 20.766 19.703 1 93.94 95 LYS A O 1
ATOM 789 N N . TYR A 1 96 ? 3.453 22.844 18.953 1 96.69 96 TYR A N 1
ATOM 790 C CA . TYR A 1 96 ? 3.922 22.422 17.641 1 96.69 96 TYR A CA 1
ATOM 791 C C . TYR A 1 96 ? 5.402 22.734 17.469 1 96.69 96 TYR A C 1
ATOM 793 O O . TYR A 1 96 ? 5.852 23.016 16.359 1 96.69 96 TYR A O 1
ATOM 801 N N . SER A 1 97 ? 6.09 22.688 18.562 1 97.25 97 SER A N 1
ATOM 802 C CA . SER A 1 97 ? 7.504 23.047 18.562 1 97.25 97 SER A CA 1
ATOM 803 C C . SER A 1 97 ? 8.32 22.062 17.734 1 97.25 97 SER A C 1
ATOM 805 O O . SER A 1 97 ? 9.297 22.438 17.078 1 97.25 97 SER A O 1
ATOM 807 N N . ASN A 1 98 ? 7.926 20.828 17.703 1 97.88 98 ASN A N 1
ATOM 808 C CA . ASN A 1 98 ? 8.711 19.812 17.016 1 97.88 98 ASN A CA 1
ATOM 809 C C . ASN A 1 98 ? 8.25 19.609 15.578 1 97.88 98 ASN A C 1
ATOM 811 O O . ASN A 1 98 ? 8.977 19.047 14.758 1 97.88 98 ASN A O 1
ATOM 815 N N . GLN A 1 99 ? 7.062 20.062 15.289 1 98.31 99 GLN A N 1
ATOM 816 C CA . GLN A 1 99 ? 6.496 19.844 13.961 1 98.31 99 GLN A CA 1
ATOM 817 C C . GLN A 1 99 ? 6.973 20.906 12.977 1 98.31 99 GLN A C 1
ATOM 819 O O . GLN A 1 99 ? 7.18 22.062 13.352 1 98.31 99 GLN A O 1
ATOM 824 N N . GLY A 1 100 ? 7.25 20.484 11.719 1 98.75 100 GLY A N 1
ATOM 825 C CA . GLY A 1 100 ? 7.309 21.469 10.648 1 98.75 100 GLY A CA 1
ATOM 826 C C . GLY A 1 100 ? 5.953 22.047 10.297 1 98.75 100 GLY A C 1
ATOM 827 O O . GLY A 1 100 ? 4.918 21.453 10.609 1 98.75 100 GLY A O 1
ATOM 828 N N . ILE A 1 101 ? 6.004 23.25 9.703 1 98.44 101 ILE A N 1
ATOM 829 C CA . ILE A 1 101 ? 4.758 23.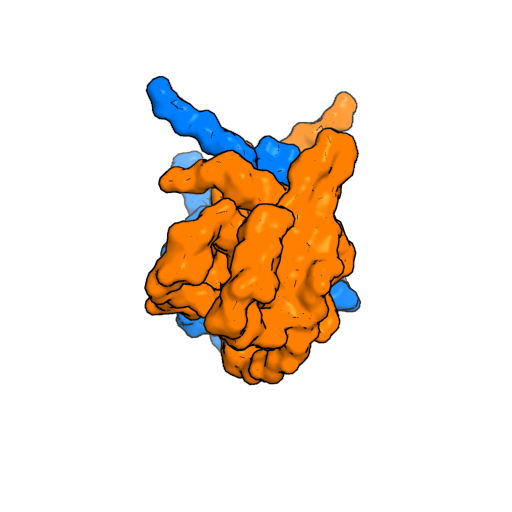891 9.297 1 98.44 101 ILE A CA 1
ATOM 830 C C . ILE A 1 101 ? 4.77 24.141 7.789 1 98.44 101 ILE A C 1
ATOM 832 O O . ILE A 1 101 ? 5.711 24.734 7.262 1 98.44 101 ILE A O 1
ATOM 836 N N . LEU A 1 102 ? 3.752 23.656 7.121 1 97.5 102 LEU A N 1
ATOM 837 C CA . LEU A 1 102 ? 3.537 23.875 5.695 1 97.5 102 LEU A CA 1
ATOM 838 C C . LEU A 1 102 ? 2.283 24.719 5.465 1 97.5 102 LEU A C 1
ATOM 840 O O . LEU A 1 102 ? 1.223 24.422 6.023 1 97.5 102 LEU A O 1
ATOM 844 N N . ILE A 1 103 ? 2.434 25.719 4.684 1 96.56 103 ILE A N 1
ATOM 845 C CA . ILE A 1 103 ? 1.3 26.547 4.297 1 96.56 103 ILE A CA 1
ATOM 846 C C . ILE A 1 103 ? 0.874 26.203 2.869 1 96.56 103 ILE A C 1
ATOM 848 O O . ILE A 1 103 ? 1.699 26.203 1.954 1 96.56 103 ILE A O 1
ATOM 852 N N . PHE A 1 104 ? -0.414 25.891 2.771 1 94.75 104 PHE A N 1
ATOM 853 C CA . PHE A 1 104 ? -0.887 25.594 1.424 1 94.75 104 PHE A CA 1
ATOM 854 C C . PHE A 1 104 ? -1.688 26.766 0.866 1 94.75 104 PHE A C 1
ATOM 856 O O . PHE A 1 104 ? -2.342 27.5 1.619 1 94.75 104 PHE A O 1
ATOM 863 N N . SER A 1 105 ? -1.541 27.172 -0.298 1 82.19 105 SER A N 1
ATOM 864 C CA . SER A 1 105 ? -2.291 28.219 -1.002 1 82.19 105 SER A CA 1
ATOM 865 C C . SER A 1 105 ? -2.623 27.781 -2.428 1 82.19 105 SER A C 1
ATOM 867 O O . SER A 1 105 ? -1.889 27 -3.029 1 82.19 105 SER A O 1
ATOM 869 N N . GLU A 1 106 ? -3.959 27.906 -2.768 1 63.88 106 GLU A N 1
ATOM 870 C CA . GLU A 1 106 ? -4.281 27.672 -4.176 1 63.88 106 GLU A CA 1
ATOM 871 C C . GLU A 1 106 ? -3.637 28.734 -5.066 1 63.88 106 GLU A C 1
ATOM 873 O O . GLU A 1 106 ? -4.25 29.766 -5.359 1 63.88 106 GLU A O 1
ATOM 878 N N . LEU A 1 107 ? -2.605 29.297 -4.664 1 55.66 107 LEU A N 1
ATOM 879 C CA . LEU A 1 107 ? -2.328 30.406 -5.57 1 55.66 107 LEU A CA 1
ATOM 880 C C . LEU A 1 107 ? -2.609 30.016 -7.016 1 55.66 107 LEU A C 1
ATOM 882 O O . LEU A 1 107 ? -2.582 28.828 -7.355 1 55.66 107 LEU A O 1
ATOM 886 N N . ARG A 1 108 ? -3.045 31 -7.926 1 48.72 108 ARG A N 1
ATOM 887 C CA . ARG A 1 108 ? -3.572 30.938 -9.289 1 48.72 108 ARG A CA 1
ATOM 888 C C . ARG A 1 108 ? -3.078 29.688 -10.008 1 48.72 108 ARG A C 1
ATOM 890 O O . ARG A 1 108 ? -3.879 28.891 -10.477 1 48.72 108 ARG A O 1
ATOM 897 N N . HIS A 1 109 ? -2.057 29.719 -10.625 1 48.53 109 HIS A N 1
ATOM 898 C CA . HIS A 1 109 ? -1.656 28.75 -11.641 1 48.53 109 HIS A CA 1
ATOM 899 C C . HIS A 1 109 ? -0.749 27.672 -11.062 1 48.53 109 HIS A C 1
ATOM 901 O O . HIS A 1 109 ? -0.396 26.719 -11.75 1 48.53 109 HIS A O 1
ATOM 907 N N . ASN A 1 110 ? -0.337 27.938 -9.625 1 53.88 110 ASN A N 1
ATOM 908 C CA . ASN A 1 110 ? 0.613 26.922 -9.188 1 53.88 110 ASN A CA 1
ATOM 909 C C . ASN A 1 110 ? 0.263 26.391 -7.801 1 53.88 110 ASN A C 1
ATOM 911 O O . ASN A 1 110 ? 0.294 27.141 -6.82 1 53.88 110 ASN A O 1
ATOM 915 N N . LEU A 1 111 ? -0.615 25.219 -7.691 1 62.66 111 LEU A N 1
ATOM 916 C CA . LEU A 1 111 ? -0.779 24.469 -6.453 1 62.66 111 LEU A CA 1
ATOM 917 C C . LEU A 1 111 ? 0.503 24.484 -5.629 1 62.66 111 LEU A C 1
ATOM 919 O O . LEU A 1 111 ? 1.57 24.109 -6.125 1 62.66 111 LEU A O 1
ATOM 923 N N . GLY A 1 112 ? 0.531 25.406 -4.457 1 83.5 112 GLY A N 1
ATOM 924 C CA . GLY A 1 112 ? 1.851 25.547 -3.861 1 83.5 112 GLY A CA 1
ATOM 925 C C . GLY A 1 112 ? 1.861 25.297 -2.365 1 83.5 112 GLY A C 1
ATOM 926 O O . GLY A 1 112 ? 0.836 25.453 -1.697 1 83.5 112 GLY A O 1
ATOM 927 N N . ILE A 1 113 ? 2.773 24.594 -1.879 1 92.81 113 ILE A N 1
ATOM 928 C CA . ILE A 1 113 ? 3.104 24.422 -0.469 1 92.81 113 ILE A CA 1
ATOM 929 C C . ILE A 1 113 ? 4.406 25.156 -0.149 1 92.81 113 ILE A C 1
ATOM 931 O O . ILE A 1 113 ? 5.359 25.109 -0.93 1 92.81 113 ILE A O 1
ATOM 935 N N . THR A 1 114 ? 4.355 26 0.895 1 93.5 114 THR A N 1
ATOM 936 C CA . THR A 1 114 ? 5.559 26.641 1.396 1 93.5 114 THR A CA 1
ATOM 937 C C . THR A 1 114 ? 5.891 26.156 2.807 1 93.5 114 THR A C 1
ATOM 939 O O . THR A 1 114 ? 5.02 26.141 3.68 1 93.5 114 THR A O 1
ATOM 942 N N . SER A 1 115 ? 7.086 25.781 2.973 1 96.25 115 SER A N 1
ATOM 943 C CA . SER A 1 115 ? 7.539 25.438 4.312 1 96.25 115 SER A CA 1
ATOM 944 C C . SER A 1 115 ? 7.965 26.672 5.098 1 96.25 115 SER A C 1
ATOM 946 O O . SER A 1 115 ? 8.859 27.406 4.672 1 96.25 115 SER A O 1
ATOM 948 N N . VAL A 1 116 ? 7.402 26.922 6.207 1 97.31 116 VAL A N 1
ATOM 949 C CA . VAL A 1 116 ? 7.715 28.125 6.965 1 97.31 116 VAL A CA 1
ATOM 950 C C . VAL A 1 116 ? 8.414 27.766 8.273 1 97.31 116 VAL A C 1
ATOM 952 O O . VAL A 1 116 ? 8.922 28.625 8.977 1 97.31 116 VAL A O 1
ATOM 955 N N . LYS A 1 117 ? 8.398 26.547 8.641 1 97.94 117 LYS A N 1
ATOM 956 C CA . LYS A 1 117 ? 9.102 26 9.797 1 97.94 117 LYS A CA 1
ATOM 957 C C . LYS A 1 117 ? 9.57 24.578 9.531 1 97.94 117 LYS A C 1
ATOM 959 O O . LYS A 1 117 ? 8.789 23.734 9.078 1 97.94 117 LYS A O 1
ATOM 964 N N . LYS A 1 118 ? 10.75 24.266 9.875 1 98.25 118 LYS A N 1
ATOM 965 C CA . LYS A 1 118 ? 11.305 22.938 9.648 1 98.25 118 LYS A CA 1
ATOM 966 C C . LYS A 1 118 ? 10.867 21.969 10.742 1 98.25 118 LYS A C 1
ATOM 968 O O . LYS A 1 118 ? 10.734 22.344 11.906 1 98.25 118 LYS A O 1
ATOM 973 N N . ALA A 1 119 ? 10.742 20.781 10.359 1 98.69 119 ALA A N 1
ATOM 974 C CA . ALA A 1 119 ? 10.422 19.719 11.32 1 98.69 119 ALA A CA 1
ATOM 975 C C . ALA A 1 119 ? 11.68 19.219 12.016 1 98.69 119 ALA A C 1
ATOM 977 O O . ALA A 1 119 ? 12.742 19.125 11.398 1 98.69 119 ALA A O 1
ATOM 978 N N . LYS A 1 120 ? 11.539 18.875 13.25 1 98.38 120 LYS A N 1
ATOM 979 C CA . LYS A 1 120 ? 12.617 18.203 13.969 1 98.38 120 LYS A CA 1
ATOM 980 C C . LYS A 1 120 ? 12.555 16.688 13.758 1 98.38 120 LYS A C 1
ATOM 982 O O . LYS A 1 120 ? 11.477 16.094 13.82 1 98.38 120 LYS A O 1
ATOM 987 N N . LYS A 1 121 ? 13.68 16.094 13.531 1 98.38 121 LYS A N 1
ATOM 988 C CA . LYS A 1 121 ? 13.727 14.656 13.305 1 98.38 121 LYS A CA 1
ATOM 989 C C . LYS A 1 121 ? 13.391 13.891 14.578 1 98.38 121 LYS A C 1
ATOM 991 O O . LYS A 1 121 ? 13.859 14.242 15.664 1 98.38 121 LYS A O 1
ATOM 996 N N . GLN A 1 122 ? 12.539 12.945 14.445 1 97.94 122 GLN A N 1
ATOM 997 C CA . GLN A 1 122 ? 12.203 12.031 15.523 1 97.94 122 GLN A CA 1
ATOM 998 C C . GLN A 1 122 ? 12.719 10.625 15.242 1 97.94 122 GLN A C 1
ATOM 1000 O O . GLN A 1 122 ? 12.891 10.242 14.078 1 97.94 122 GLN A O 1
ATOM 1005 N N . ASN A 1 123 ? 12.938 9.875 16.297 1 96.5 123 ASN A N 1
ATOM 1006 C CA . ASN A 1 123 ? 13.344 8.477 16.141 1 96.5 123 ASN A CA 1
ATOM 1007 C C . ASN A 1 123 ? 12.133 7.551 16.047 1 96.5 123 ASN A C 1
ATOM 1009 O O . ASN A 1 123 ? 11.344 7.457 16.984 1 96.5 123 ASN A O 1
ATOM 1013 N N . VAL A 1 124 ? 12.039 6.922 14.961 1 97.5 124 VAL A N 1
ATOM 1014 C CA . VAL A 1 124 ? 10.977 5.945 14.766 1 97.5 124 VAL A CA 1
ATOM 1015 C C . VAL A 1 124 ? 11.523 4.535 14.977 1 97.5 124 VAL A C 1
ATOM 1017 O O . VAL A 1 124 ? 12.484 4.129 14.32 1 97.5 124 VAL A O 1
ATOM 1020 N N . THR A 1 125 ? 10.945 3.787 15.828 1 96.31 125 THR A N 1
ATOM 1021 C CA . THR A 1 125 ? 11.43 2.445 16.141 1 96.31 125 THR A CA 1
ATOM 1022 C C . THR A 1 125 ? 11.156 1.488 14.984 1 96.31 125 THR A C 1
ATOM 1024 O O . THR A 1 125 ? 10.32 1.769 14.125 1 96.31 125 THR A O 1
ATOM 1027 N N . LEU A 1 126 ? 11.867 0.377 15.078 1 93.75 126 LEU A N 1
ATOM 1028 C CA . LEU A 1 126 ? 11.656 -0.65 14.062 1 93.75 126 LEU A CA 1
ATOM 1029 C C . LEU A 1 126 ? 10.219 -1.16 14.102 1 93.75 126 LEU A C 1
ATOM 1031 O O . LEU A 1 126 ? 9.617 -1.414 13.055 1 93.75 126 LEU A O 1
ATOM 1035 N N . GLY A 1 127 ? 9.695 -1.3 15.234 1 93.44 127 GLY A N 1
ATOM 1036 C CA . GLY A 1 127 ? 8.32 -1.746 15.383 1 93.44 127 GLY A CA 1
ATOM 1037 C C . GLY A 1 127 ? 7.312 -0.764 14.82 1 93.44 127 GLY A C 1
ATOM 1038 O O . GLY A 1 127 ? 6.359 -1.161 14.148 1 93.44 127 GLY A O 1
ATOM 1039 N N . THR A 1 128 ? 7.512 0.492 15.094 1 94.69 128 THR A N 1
ATOM 1040 C CA . THR A 1 128 ? 6.617 1.522 14.578 1 94.69 128 THR A CA 1
ATOM 1041 C C . THR A 1 128 ? 6.68 1.572 13.055 1 94.69 128 THR A C 1
ATOM 1043 O O . THR A 1 128 ? 5.648 1.691 12.383 1 94.69 128 THR A O 1
ATOM 1046 N N . ARG A 1 129 ? 7.875 1.434 12.562 1 96.38 129 ARG A N 1
ATOM 1047 C CA . ARG A 1 129 ? 8.055 1.447 11.117 1 96.38 129 ARG A CA 1
ATOM 1048 C C . ARG A 1 129 ? 7.285 0.305 10.461 1 96.38 129 ARG A C 1
ATOM 1050 O O . ARG A 1 129 ? 6.609 0.504 9.445 1 96.38 129 ARG A O 1
ATOM 1057 N N . ALA A 1 130 ? 7.438 -0.87 10.977 1 94.69 130 ALA A N 1
ATOM 1058 C CA . ALA A 1 130 ? 6.711 -2.021 10.438 1 94.69 130 ALA A CA 1
ATOM 1059 C C . ALA A 1 130 ? 5.207 -1.781 10.469 1 94.69 130 ALA A C 1
ATOM 1061 O O . ALA A 1 130 ? 4.508 -2.061 9.492 1 94.69 130 ALA A O 1
ATOM 1062 N N . THR A 1 131 ? 4.75 -1.228 11.555 1 95.5 131 THR A N 1
ATOM 1063 C CA . THR A 1 131 ? 3.324 -0.96 11.719 1 95.5 131 THR A CA 1
ATOM 1064 C C . THR A 1 131 ? 2.844 0.056 10.688 1 95.5 131 THR A C 1
ATOM 1066 O O . THR A 1 131 ? 1.761 -0.093 10.117 1 95.5 131 THR A O 1
ATOM 1069 N N . VAL A 1 132 ? 3.627 1.033 10.453 1 97.19 132 VAL A N 1
ATOM 1070 C CA . VAL A 1 132 ? 3.289 2.074 9.484 1 97.19 132 VAL A CA 1
ATOM 1071 C C . VAL A 1 132 ? 3.189 1.469 8.094 1 97.19 132 VAL A C 1
ATOM 1073 O O . VAL A 1 132 ? 2.217 1.707 7.371 1 97.19 132 VAL A O 1
ATOM 1076 N N . LEU A 1 133 ? 4.156 0.655 7.758 1 97.81 133 LEU A N 1
ATOM 1077 C CA . LEU A 1 133 ? 4.148 0.032 6.438 1 97.81 133 LEU A CA 1
ATOM 1078 C C . LEU A 1 133 ? 2.924 -0.861 6.266 1 97.81 133 LEU A C 1
ATOM 1080 O O . LEU A 1 133 ? 2.27 -0.831 5.219 1 97.81 133 LEU A O 1
ATOM 1084 N N . GLU A 1 134 ? 2.648 -1.613 7.25 1 97.81 134 GLU A N 1
ATOM 1085 C CA . GLU A 1 134 ? 1.457 -2.455 7.211 1 97.81 134 GLU A CA 1
ATOM 1086 C C . GLU A 1 134 ? 0.194 -1.615 7.035 1 97.81 134 GLU A C 1
ATOM 1088 O O . GLU A 1 134 ? -0.7 -1.981 6.27 1 97.81 134 GLU A O 1
ATOM 1093 N N . SER A 1 135 ? 0.088 -0.572 7.75 1 98.12 135 SER A N 1
ATOM 1094 C CA . SER A 1 135 ? -1.063 0.322 7.688 1 98.12 135 SER A CA 1
ATOM 1095 C C . SER A 1 135 ? -1.195 0.959 6.309 1 98.12 135 SER A C 1
ATOM 1097 O O . SER A 1 135 ? -2.303 1.098 5.785 1 98.12 135 SER A O 1
ATOM 1099 N N . MET A 1 136 ? -0.071 1.315 5.766 1 98.56 136 MET A N 1
ATOM 1100 C CA . MET A 1 136 ? -0.094 1.899 4.426 1 98.56 136 MET A CA 1
ATOM 1101 C C . MET A 1 136 ? -0.568 0.881 3.395 1 98.56 136 MET A C 1
ATOM 1103 O O . MET A 1 136 ? -1.352 1.213 2.504 1 98.56 136 MET A O 1
ATOM 1107 N N . VAL A 1 137 ? -0.048 -0.327 3.496 1 98.5 137 VAL A N 1
ATOM 1108 C CA . VAL A 1 137 ? -0.493 -1.378 2.584 1 98.5 137 VAL A CA 1
ATOM 1109 C C . VAL A 1 137 ? -2.014 -1.495 2.635 1 98.5 137 VAL A C 1
ATOM 1111 O O . VAL A 1 137 ? -2.676 -1.533 1.595 1 98.5 137 VAL A O 1
ATOM 1114 N N . ARG A 1 138 ? -2.537 -1.482 3.805 1 97.69 138 ARG A N 1
ATOM 1115 C CA . ARG A 1 138 ? -3.982 -1.6 3.975 1 97.69 138 ARG A CA 1
ATOM 1116 C C . ARG A 1 138 ? -4.707 -0.417 3.34 1 97.69 138 ARG A C 1
ATOM 1118 O O . ARG A 1 138 ? -5.664 -0.6 2.584 1 97.69 138 ARG A O 1
ATOM 1125 N N . SER A 1 139 ? -4.324 0.736 3.604 1 97.81 139 SER A N 1
ATOM 1126 C CA . SER A 1 139 ? -5 1.939 3.125 1 97.81 139 SER A CA 1
ATOM 1127 C C . SER A 1 139 ? -4.855 2.09 1.615 1 97.81 139 SER A C 1
ATOM 1129 O O . SER A 1 139 ? -5.816 2.457 0.93 1 97.81 139 SER A O 1
ATOM 1131 N N . LEU A 1 140 ? -3.641 1.845 1.158 1 98.62 140 LEU A N 1
ATOM 1132 C CA . LEU A 1 140 ? -3.434 1.901 -0.284 1 98.62 140 LEU A CA 1
ATOM 1133 C C . LEU A 1 140 ? -4.285 0.856 -0.998 1 98.62 140 LEU A C 1
ATOM 1135 O O . LEU A 1 140 ? -4.828 1.12 -2.072 1 98.62 140 LEU A O 1
ATOM 1139 N N . ASN A 1 141 ? -4.332 -0.32 -0.417 1 98.44 141 ASN A N 1
ATOM 1140 C CA . ASN A 1 141 ? -5.133 -1.381 -1.021 1 98.44 141 ASN A CA 1
ATOM 1141 C C . ASN A 1 141 ? -6.605 -0.988 -1.117 1 98.44 141 ASN A C 1
ATOM 1143 O O . ASN A 1 141 ? -7.281 -1.33 -2.088 1 98.44 141 ASN A O 1
ATOM 1147 N N . ARG A 1 142 ? -7.125 -0.285 -0.153 1 97.25 142 ARG A N 1
ATOM 1148 C CA . ARG A 1 142 ? -8.492 0.208 -0.202 1 97.25 142 ARG A CA 1
ATOM 1149 C C . ARG A 1 142 ? -8.719 1.085 -1.43 1 97.25 142 ARG A C 1
ATOM 1151 O O . ARG A 1 142 ? -9.75 0.978 -2.096 1 97.25 142 ARG A O 1
ATOM 1158 N N . GLU A 1 143 ? -7.789 1.944 -1.703 1 97.75 143 GLU A N 1
ATOM 1159 C CA . GLU A 1 143 ? -7.875 2.801 -2.883 1 97.75 143 GLU A CA 1
ATOM 1160 C C . GLU A 1 143 ? -7.793 1.979 -4.168 1 97.75 143 GLU A C 1
ATOM 1162 O O . GLU A 1 143 ? -8.508 2.254 -5.133 1 97.75 143 GLU A O 1
ATOM 1167 N N . VAL A 1 144 ? -6.941 0.997 -4.156 1 98.06 144 VAL A N 1
ATOM 1168 C CA . VAL A 1 144 ? -6.785 0.158 -5.34 1 98.06 144 VAL A CA 1
ATOM 1169 C C . VAL A 1 144 ? -8.078 -0.62 -5.594 1 98.06 144 VAL A C 1
ATOM 1171 O O . VAL A 1 144 ? -8.477 -0.8 -6.746 1 98.06 144 VAL A O 1
ATOM 1174 N N . GLU A 1 145 ? -8.719 -1.074 -4.551 1 97.5 145 GLU A N 1
ATOM 1175 C CA . GLU A 1 145 ? -10.008 -1.751 -4.699 1 97.5 145 GLU A CA 1
ATOM 1176 C C . GLU A 1 145 ? -11.031 -0.845 -5.371 1 97.5 145 GLU A C 1
ATOM 1178 O O . GLU A 1 145 ? -11.789 -1.289 -6.238 1 97.5 145 GLU A O 1
ATOM 1183 N N . LYS A 1 146 ? -11.102 0.397 -4.969 1 96.38 146 LYS A N 1
ATOM 1184 C CA . LYS A 1 146 ? -11.992 1.351 -5.625 1 96.38 146 LYS A CA 1
ATOM 1185 C C . LYS A 1 146 ? -11.672 1.473 -7.109 1 96.38 146 LYS A C 1
ATOM 1187 O O . LYS A 1 146 ? -12.578 1.533 -7.945 1 96.38 146 LYS A O 1
ATOM 1192 N N . PHE A 1 147 ? -10.414 1.588 -7.375 1 97 147 PHE A N 1
ATOM 1193 C CA . PHE A 1 147 ? -9.945 1.741 -8.75 1 97 147 PHE A CA 1
ATOM 1194 C C . PHE A 1 147 ? -10.383 0.562 -9.609 1 97 147 PHE A C 1
ATOM 1196 O O . PHE A 1 147 ? -10.891 0.75 -10.719 1 97 147 PHE A O 1
ATOM 1203 N N . TYR A 1 148 ? -10.219 -0.676 -9.086 1 96.12 148 TYR A N 1
ATOM 1204 C CA . TYR A 1 148 ? -10.453 -1.886 -9.867 1 96.12 148 TYR A CA 1
ATOM 1205 C C . TYR A 1 148 ? -11.945 -2.109 -10.086 1 96.12 148 TYR A C 1
ATOM 1207 O O . TYR A 1 148 ? -12.344 -2.896 -10.945 1 96.12 148 TYR A O 1
ATOM 1215 N N . LYS A 1 149 ? -12.789 -1.437 -9.336 1 93.62 149 LYS A N 1
ATOM 1216 C CA . LYS A 1 149 ? -14.227 -1.456 -9.602 1 93.62 149 LYS A CA 1
ATOM 1217 C C . LYS A 1 149 ? -14.555 -0.676 -10.875 1 93.62 149 LYS A C 1
ATOM 1219 O O . LYS A 1 149 ? -15.531 -0.985 -11.562 1 93.62 149 LYS A O 1
ATOM 1224 N N . VAL A 1 150 ? -13.719 0.319 -11.188 1 92.12 150 VAL A N 1
ATOM 1225 C CA . VAL A 1 150 ? -13.992 1.145 -12.359 1 92.12 150 VAL A CA 1
ATOM 1226 C C . VAL A 1 150 ? -13.086 0.717 -13.508 1 92.12 150 VAL A C 1
ATOM 1228 O O . VAL A 1 150 ? -13.523 0.663 -14.664 1 92.12 150 VAL A O 1
ATOM 1231 N N . LYS A 1 151 ? -11.781 0.417 -13.234 1 94.25 151 LYS A N 1
ATOM 1232 C CA . LYS A 1 151 ? -10.789 -0.044 -14.203 1 94.25 151 LYS A CA 1
ATOM 1233 C C . LYS A 1 151 ? -9.969 -1.196 -13.633 1 94.25 151 LYS A C 1
ATOM 1235 O O . LYS A 1 151 ? -8.875 -0.981 -13.102 1 94.25 151 LYS A O 1
ATOM 1240 N N . PRO A 1 152 ? -10.469 -2.369 -13.883 1 93.94 152 PRO A N 1
ATOM 1241 C CA . PRO A 1 152 ? -9.781 -3.516 -13.281 1 93.94 152 PRO A CA 1
ATOM 1242 C C . PRO A 1 152 ? -8.398 -3.764 -13.883 1 93.94 152 PRO A C 1
ATOM 1244 O O . PRO A 1 152 ? -8.172 -3.447 -15.055 1 93.94 152 PRO A O 1
ATOM 1247 N N . PHE A 1 153 ? -7.574 -4.32 -13.07 1 94.5 153 PHE A N 1
ATOM 1248 C CA . PHE A 1 153 ? -6.207 -4.609 -13.484 1 94.5 153 PHE A CA 1
ATOM 1249 C C . PHE A 1 153 ? -6.195 -5.523 -14.703 1 94.5 153 PHE A C 1
ATOM 1251 O O . PHE A 1 153 ? -5.332 -5.387 -15.578 1 94.5 153 PHE A O 1
ATOM 1258 N N . TRP A 1 154 ? -7.105 -6.402 -14.82 1 91.88 154 TRP A N 1
ATOM 1259 C CA . TRP A 1 154 ? -7.148 -7.43 -15.852 1 91.88 154 TRP A CA 1
ATOM 1260 C C . TRP A 1 154 ? -7.949 -6.953 -17.062 1 91.88 154 TRP A C 1
ATOM 1262 O O . TRP A 1 154 ? -8.172 -7.715 -18 1 91.88 154 TRP A O 1
ATOM 1272 N N . GLY A 1 155 ? -8.438 -5.746 -16.922 1 85.44 155 GLY A N 1
ATOM 1273 C CA . GLY A 1 155 ? -9.234 -5.219 -18.016 1 85.44 155 GLY A CA 1
ATOM 1274 C C . GLY A 1 155 ? -8.422 -4.945 -19.266 1 85.44 155 GLY A C 1
ATOM 1275 O O . GLY A 1 155 ? -7.188 -4.891 -19.219 1 85.44 155 GLY A O 1
ATOM 1276 N N . LEU A 1 156 ? -9.07 -4.922 -20.484 1 70.12 156 LEU A N 1
ATOM 1277 C CA . LEU A 1 156 ? -8.453 -4.738 -21.781 1 70.12 156 LEU A CA 1
ATOM 1278 C C . LEU A 1 156 ? -7.949 -3.309 -21.953 1 70.12 156 LEU A C 1
ATOM 1280 O O . LEU A 1 156 ? -8.578 -2.365 -21.469 1 70.12 156 LEU A O 1
ATOM 1284 N N . SER A 1 157 ? -6.695 -3.029 -21.781 1 56.69 157 SER A N 1
ATOM 1285 C CA . SER A 1 157 ? -6.285 -1.69 -22.203 1 56.69 157 SER A CA 1
ATOM 1286 C C . SER A 1 157 ? -6.891 -1.323 -23.547 1 56.69 157 SER A C 1
ATOM 1288 O O . SER A 1 157 ? -6.867 -2.127 -24.484 1 56.69 157 SER A O 1
ATOM 1290 N N . GLU A 1 158 ? -7.965 -0.56 -23.703 1 44.5 158 GLU A N 1
ATOM 1291 C CA . GLU A 1 158 ? -8.203 0.075 -25 1 44.5 158 GLU A CA 1
ATOM 1292 C C . GLU A 1 158 ? -6.926 0.679 -25.562 1 44.5 158 GLU A C 1
ATOM 1294 O O . GLU A 1 158 ? -6.449 1.707 -25.078 1 44.5 158 GLU A O 1
ATOM 1299 N N . GLU A 1 159 ? -5.84 0.146 -25.75 1 38.56 159 GLU A N 1
ATOM 1300 C CA . GLU A 1 159 ? -4.934 0.88 -26.625 1 38.56 159 GLU A CA 1
ATOM 1301 C C . GLU A 1 159 ? -5.68 1.463 -27.828 1 38.56 159 GLU A C 1
ATOM 1303 O O . GLU A 1 159 ? -6.465 0.766 -28.469 1 38.56 159 GLU A O 1
ATOM 1308 N N . ALA A 1 160 ? -5.742 2.908 -27.938 1 35.59 160 ALA A N 1
ATOM 1309 C CA . ALA A 1 160 ? -5.953 3.656 -29.172 1 35.59 160 ALA A CA 1
ATOM 1310 C C . ALA A 1 160 ? -5.234 2.992 -30.344 1 35.59 160 ALA A C 1
ATOM 1312 O O . ALA A 1 160 ? -4.016 2.812 -30.312 1 35.59 160 ALA A O 1
ATOM 1313 N N . LYS A 1 161 ? -5.902 2.18 -31.047 1 28.03 161 LYS A N 1
ATOM 1314 C CA . LYS A 1 161 ? -5.488 2.072 -32.438 1 28.03 161 LYS A CA 1
ATOM 1315 C C . LYS A 1 161 ? -5.438 3.445 -33.125 1 28.03 161 LYS A C 1
ATOM 1317 O O . LYS A 1 161 ? -6.371 4.238 -32.969 1 28.03 161 LYS A O 1
ATOM 1322 N N . MET B 1 1 ? 2.875 -8 -24.141 1 64.94 1 MET B N 1
ATOM 1323 C CA . MET B 1 1 ? 1.42 -7.906 -24.047 1 64.94 1 MET B CA 1
ATOM 1324 C C . MET B 1 1 ? 0.841 -9.094 -23.297 1 64.94 1 MET B C 1
ATOM 1326 O O . MET B 1 1 ? 1.35 -10.211 -23.406 1 64.94 1 MET B O 1
ATOM 1330 N N . LYS B 1 2 ? -0.07 -8.828 -22.281 1 82.62 2 LYS B N 1
ATOM 1331 C CA . LYS B 1 2 ? -0.677 -9.891 -21.484 1 82.62 2 LYS B CA 1
ATOM 1332 C C . LYS B 1 2 ? -1.736 -10.641 -22.297 1 82.62 2 LYS B C 1
ATOM 1334 O O . LYS B 1 2 ? -2.496 -10.031 -23.047 1 82.62 2 LYS B O 1
ATOM 1339 N N . THR B 1 3 ? -1.705 -11.992 -22.203 1 88.12 3 THR B N 1
ATOM 1340 C CA . THR B 1 3 ? -2.695 -12.805 -22.906 1 88.12 3 THR B CA 1
ATOM 1341 C C . THR B 1 3 ? -4.035 -12.766 -22.172 1 88.12 3 THR B C 1
ATOM 1343 O O . THR B 1 3 ? -4.105 -12.352 -21.016 1 88.12 3 THR B O 1
ATOM 1346 N N . ASP B 1 4 ? -5.039 -13.227 -22.875 1 88.56 4 ASP B N 1
ATOM 1347 C CA . ASP B 1 4 ? -6.367 -13.289 -22.281 1 88.56 4 ASP B CA 1
ATOM 1348 C C . ASP B 1 4 ? -6.398 -14.258 -21.109 1 88.56 4 ASP B C 1
ATOM 1350 O O . ASP B 1 4 ? -7.066 -14.008 -20.094 1 88.56 4 ASP B O 1
ATOM 1354 N N . LEU B 1 5 ? -5.711 -15.344 -21.25 1 90.12 5 LEU B N 1
ATOM 1355 C CA . LEU B 1 5 ? -5.699 -16.359 -20.188 1 90.12 5 LEU B CA 1
ATOM 1356 C C . LEU B 1 5 ? -5.051 -15.805 -18.922 1 90.12 5 LEU B C 1
ATOM 1358 O O . LEU B 1 5 ? -5.508 -16.094 -17.812 1 90.12 5 LEU B O 1
ATOM 1362 N N . THR B 1 6 ? -3.986 -15.086 -19.109 1 93.25 6 THR B N 1
ATOM 1363 C CA . THR B 1 6 ? -3.32 -14.477 -17.953 1 93.25 6 THR B CA 1
ATOM 1364 C C . THR B 1 6 ? -4.246 -13.492 -17.25 1 93.25 6 THR B C 1
ATOM 1366 O O . THR B 1 6 ? -4.324 -13.477 -16.031 1 93.25 6 THR B O 1
ATOM 1369 N N . ARG B 1 7 ? -4.957 -12.727 -18.047 1 93.31 7 ARG B N 1
ATOM 1370 C CA . ARG B 1 7 ? -5.898 -11.766 -17.469 1 93.31 7 ARG B CA 1
ATOM 1371 C C . ARG B 1 7 ? -7.004 -12.477 -16.703 1 93.31 7 ARG B C 1
ATOM 1373 O O . ARG B 1 7 ? -7.438 -12 -15.648 1 93.31 7 ARG B O 1
ATOM 1380 N N . GLN B 1 8 ? -7.422 -13.539 -17.234 1 91.69 8 GLN B N 1
ATOM 1381 C CA . GLN B 1 8 ? -8.43 -14.336 -16.547 1 91.69 8 GLN B CA 1
ATOM 1382 C C . GLN B 1 8 ? -7.898 -14.852 -15.203 1 91.69 8 GLN B C 1
ATOM 1384 O O . GLN B 1 8 ? -8.609 -14.82 -14.195 1 91.69 8 GLN B O 1
ATOM 1389 N N . ALA B 1 9 ? -6.691 -15.289 -15.227 1 94.38 9 ALA B N 1
ATOM 1390 C CA . ALA B 1 9 ? -6.07 -15.758 -13.984 1 94.38 9 ALA B CA 1
ATOM 1391 C C . ALA B 1 9 ? -6 -14.633 -12.953 1 94.38 9 ALA B C 1
ATOM 1393 O O . ALA B 1 9 ? -6.285 -14.852 -11.773 1 94.38 9 ALA B O 1
ATOM 1394 N N . GLU B 1 10 ? -5.602 -13.477 -13.43 1 95.75 10 GLU B N 1
ATOM 1395 C CA . GLU B 1 10 ? -5.504 -12.312 -12.555 1 95.75 10 GLU B CA 1
ATOM 1396 C C . GLU B 1 10 ? -6.855 -11.969 -11.938 1 95.75 10 GLU B C 1
ATOM 1398 O O . GLU B 1 10 ? -6.953 -11.719 -10.734 1 95.75 10 GLU B O 1
ATOM 1403 N N . LYS B 1 11 ? -7.863 -11.992 -12.742 1 93.81 11 LYS B N 1
ATOM 1404 C CA . LYS B 1 11 ? -9.219 -11.742 -12.266 1 93.81 11 LYS B CA 1
ATOM 1405 C C . LYS B 1 11 ? -9.633 -12.766 -11.211 1 93.81 11 LYS B C 1
ATOM 1407 O O . LYS B 1 11 ? -10.141 -12.406 -10.148 1 93.81 11 LYS B O 1
ATOM 1412 N N . CYS B 1 12 ? -9.414 -13.977 -11.508 1 93.69 12 CYS B N 1
ATOM 1413 C CA . CYS B 1 12 ? -9.773 -15.055 -10.586 1 93.69 12 CYS B CA 1
ATOM 1414 C C . CYS B 1 12 ? -9.016 -14.922 -9.266 1 93.69 12 CYS B C 1
ATOM 1416 O O . CYS B 1 12 ? -9.602 -15.086 -8.195 1 93.69 12 CYS B O 1
ATOM 1418 N N . LEU B 1 13 ? -7.758 -14.609 -9.375 1 95.5 13 LEU B N 1
ATOM 1419 C CA . LEU B 1 13 ? -6.941 -14.461 -8.18 1 95.5 13 LEU B CA 1
ATOM 1420 C C . LEU B 1 13 ? -7.461 -13.32 -7.305 1 95.5 13 LEU B C 1
ATOM 1422 O O . LEU B 1 13 ? -7.57 -13.469 -6.086 1 95.5 13 LEU B O 1
ATOM 1426 N N . TRP B 1 14 ? -7.711 -12.219 -7.93 1 95.25 14 TRP B N 1
ATOM 1427 C CA . TRP B 1 14 ? -8.219 -11.07 -7.184 1 95.25 14 TRP B CA 1
ATOM 1428 C C . TRP B 1 14 ? -9.492 -11.43 -6.43 1 95.25 14 TRP B C 1
ATOM 1430 O O . TRP B 1 14 ? -9.609 -11.164 -5.23 1 95.25 14 TRP B O 1
ATOM 1440 N N . HIS B 1 15 ? -10.406 -12.094 -7.07 1 92.62 15 HIS B N 1
ATOM 1441 C CA . HIS B 1 15 ? -11.672 -12.445 -6.441 1 92.62 15 HIS B CA 1
ATOM 1442 C C . HIS B 1 15 ? -11.477 -13.516 -5.379 1 92.62 15 HIS B C 1
ATOM 1444 O O . HIS B 1 15 ? -12.164 -13.516 -4.355 1 92.62 15 HIS B O 1
ATOM 1450 N N . TYR B 1 16 ? -10.617 -14.375 -5.668 1 93.75 16 TYR B N 1
ATOM 1451 C CA . TYR B 1 16 ? -10.328 -15.477 -4.762 1 93.75 16 TYR B CA 1
ATOM 1452 C C . TYR B 1 16 ? -9.75 -14.969 -3.447 1 93.75 16 TYR B C 1
ATOM 1454 O O . TYR B 1 16 ? -10.031 -15.523 -2.381 1 93.75 16 TYR B O 1
ATOM 1462 N N . THR B 1 17 ? -8.969 -13.867 -3.504 1 95.81 17 THR B N 1
ATOM 1463 C CA . THR B 1 17 ? -8.203 -13.438 -2.34 1 95.81 17 THR B CA 1
ATOM 1464 C C . THR B 1 17 ? -8.812 -12.18 -1.728 1 95.81 17 THR B C 1
ATOM 1466 O O . THR B 1 17 ? -8.414 -11.766 -0.636 1 95.81 17 THR B O 1
ATOM 1469 N N . ASN B 1 18 ? -9.711 -11.586 -2.445 1 93.5 18 ASN B N 1
ATOM 1470 C CA . ASN B 1 18 ? -10.281 -10.336 -1.963 1 93.5 18 ASN B CA 1
ATOM 1471 C C . ASN B 1 18 ? -11.234 -10.562 -0.797 1 93.5 18 ASN B C 1
ATOM 1473 O O . ASN B 1 18 ? -12.453 -10.594 -0.986 1 93.5 18 ASN B O 1
ATOM 1477 N N . LYS B 1 19 ? -10.781 -10.68 0.355 1 94.06 19 LYS B N 1
ATOM 1478 C CA . LYS B 1 19 ? -11.492 -10.906 1.609 1 94.06 19 LYS B CA 1
ATOM 1479 C C . LYS B 1 19 ? -11.031 -9.922 2.686 1 94.06 19 LYS B C 1
ATOM 1481 O O . LYS B 1 19 ? -9.961 -9.32 2.568 1 94.06 19 LYS B O 1
ATOM 1486 N N . MET B 1 20 ? -11.836 -9.828 3.699 1 93.94 20 MET B N 1
ATOM 1487 C CA . MET B 1 20 ? -11.508 -8.914 4.785 1 93.94 20 MET B CA 1
ATOM 1488 C C . MET B 1 20 ? -10.164 -9.266 5.406 1 93.94 20 MET B C 1
ATOM 1490 O O . MET B 1 20 ? -9.914 -10.43 5.738 1 93.94 20 MET B O 1
ATOM 1494 N N . GLY B 1 21 ? -9.344 -8.297 5.543 1 95.38 21 GLY B N 1
ATOM 1495 C CA . GLY B 1 21 ? -8.07 -8.477 6.223 1 95.38 21 GLY B CA 1
ATOM 1496 C C . GLY B 1 21 ? -6.98 -9.016 5.312 1 95.38 21 GLY B C 1
ATOM 1497 O O . GLY B 1 21 ? -5.891 -9.359 5.777 1 95.38 21 GLY B O 1
ATOM 1498 N N . VAL B 1 22 ? -7.273 -9.242 4.016 1 97.94 22 VAL B N 1
ATOM 1499 C CA . VAL B 1 22 ? -6.285 -9.688 3.043 1 97.94 22 VAL B CA 1
ATOM 1500 C C . VAL B 1 22 ? -6.074 -8.602 1.983 1 97.94 22 VAL B C 1
ATOM 1502 O O . VAL B 1 22 ? -7.039 -8.109 1.395 1 97.94 22 VAL B O 1
ATOM 1505 N N . PHE B 1 23 ? -4.82 -8.242 1.737 1 98.5 23 PHE B N 1
ATOM 1506 C CA . PHE B 1 23 ? -4.477 -7.137 0.851 1 98.5 23 PHE B CA 1
ATOM 1507 C C . PHE B 1 23 ? -3.637 -7.625 -0.324 1 98.5 23 PHE B C 1
ATOM 1509 O O . PHE B 1 23 ? -2.484 -8.023 -0.148 1 98.5 23 PHE B O 1
ATOM 1516 N N . GLY B 1 24 ? -4.188 -7.527 -1.498 1 98.5 24 GLY B N 1
ATOM 1517 C CA . GLY B 1 24 ? -3.537 -8.047 -2.691 1 98.5 24 GLY B CA 1
ATOM 1518 C C . GLY B 1 24 ? -2.818 -6.977 -3.49 1 98.5 24 GLY B C 1
ATOM 1519 O O . GLY B 1 24 ? -3.203 -5.805 -3.459 1 98.5 24 GLY B O 1
ATOM 1520 N N . CYS B 1 25 ? -1.881 -7.422 -4.207 1 98.56 25 CYS B N 1
ATOM 1521 C CA . CYS B 1 25 ? -1.075 -6.52 -5.023 1 98.56 25 CYS B CA 1
ATOM 1522 C C . CYS B 1 25 ? -0.508 -7.242 -6.234 1 98.56 25 CYS B C 1
ATOM 1524 O O . CYS B 1 25 ? 0.152 -8.273 -6.098 1 98.56 25 CYS B O 1
ATOM 1526 N N . PHE B 1 26 ? -0.781 -6.719 -7.43 1 98.31 26 PHE B N 1
ATOM 1527 C CA . PHE B 1 26 ? -0.266 -7.305 -8.664 1 98.31 26 PHE B CA 1
ATOM 1528 C C . PHE B 1 26 ? 1.103 -6.73 -9.008 1 98.31 26 PHE B C 1
ATOM 1530 O O . PHE B 1 26 ? 1.392 -5.574 -8.688 1 98.31 26 PHE B O 1
ATOM 1537 N N . GLU B 1 27 ? 1.912 -7.527 -9.688 1 96.81 27 GLU B N 1
ATOM 1538 C CA . GLU B 1 27 ? 3.158 -7.102 -10.32 1 96.81 27 GLU B CA 1
ATOM 1539 C C . GLU B 1 27 ? 4.043 -6.34 -9.336 1 96.81 27 GLU B C 1
ATOM 1541 O O . GLU B 1 27 ? 4.352 -5.164 -9.555 1 96.81 27 GLU B O 1
ATOM 1546 N N . VAL B 1 28 ? 4.543 -7.051 -8.352 1 97.75 28 VAL B N 1
ATOM 1547 C CA . VAL B 1 28 ? 5.355 -6.449 -7.297 1 97.75 28 VAL B CA 1
ATOM 1548 C C . VAL B 1 28 ? 6.832 -6.738 -7.555 1 97.75 28 VAL B C 1
ATOM 1550 O O . VAL B 1 28 ? 7.258 -7.895 -7.539 1 97.75 28 VAL B O 1
ATOM 1553 N N . THR B 1 29 ? 7.617 -5.762 -7.832 1 96.94 29 THR B N 1
ATOM 1554 C CA . THR B 1 29 ? 9.07 -5.902 -7.863 1 96.94 29 THR B CA 1
ATOM 1555 C C . THR B 1 29 ? 9.641 -5.895 -6.449 1 96.94 29 THR B C 1
ATOM 1557 O O . THR B 1 29 ? 9.398 -4.961 -5.68 1 96.94 29 THR B O 1
ATOM 1560 N N . ILE B 1 30 ? 10.375 -6.887 -6.066 1 96.75 30 ILE B N 1
ATOM 1561 C CA . ILE B 1 30 ? 10.859 -7.051 -4.699 1 96.75 30 ILE B CA 1
ATOM 1562 C C . ILE B 1 30 ? 12.156 -6.254 -4.512 1 96.75 30 ILE B C 1
ATOM 1564 O O . ILE B 1 30 ? 13.117 -6.438 -5.258 1 96.75 30 ILE B O 1
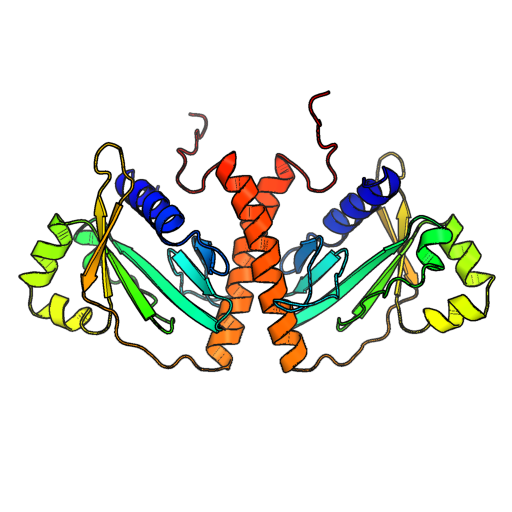ATOM 1568 N N . GLY B 1 31 ? 12.086 -5.398 -3.553 1 92.75 31 GLY B N 1
ATOM 1569 C CA . GLY B 1 31 ? 13.234 -4.539 -3.314 1 92.75 31 GLY B CA 1
ATOM 1570 C C . GLY B 1 31 ? 13.281 -3.33 -4.234 1 92.75 31 GLY B C 1
ATOM 1571 O O . GLY B 1 31 ? 12.648 -3.326 -5.293 1 92.75 31 GLY B O 1
ATOM 1572 N N . TRP B 1 32 ? 13.875 -2.205 -3.988 1 81.94 32 TRP B N 1
ATOM 1573 C CA . TRP B 1 32 ? 13.953 -0.966 -4.754 1 81.94 32 TRP B CA 1
ATOM 1574 C C . TRP B 1 32 ? 14.695 -1.188 -6.07 1 81.94 32 TRP B C 1
ATOM 1576 O O . TRP B 1 32 ? 14.227 -0.765 -7.129 1 81.94 32 TRP B O 1
ATOM 1586 N N . PHE B 1 33 ? 15.766 -1.831 -6.164 1 79 33 PHE B N 1
ATOM 1587 C CA . PHE B 1 33 ? 16.5 -2.107 -7.398 1 79 33 PHE B CA 1
ATOM 1588 C C . PHE B 1 33 ? 16.531 -3.605 -7.676 1 79 33 PHE B C 1
ATOM 1590 O O . PHE B 1 33 ? 17.516 -4.113 -8.219 1 79 33 PHE B O 1
ATOM 1597 N N . GLY B 1 34 ? 15.383 -4.145 -7.332 1 79.5 34 GLY B N 1
ATOM 1598 C CA . GLY B 1 34 ? 15.422 -5.59 -7.453 1 79.5 34 GLY B CA 1
ATOM 1599 C C . GLY B 1 34 ? 15.109 -6.082 -8.859 1 79.5 34 GLY B C 1
ATOM 1600 O O . GLY B 1 34 ? 14.57 -5.336 -9.672 1 79.5 34 GLY B O 1
ATOM 1601 N N . LYS B 1 35 ? 15.492 -7.301 -9.078 1 85.5 35 LYS B N 1
ATOM 1602 C CA . LYS B 1 35 ? 15.266 -7.949 -10.367 1 85.5 35 LYS B CA 1
ATOM 1603 C C . LYS B 1 35 ? 14.156 -9 -10.266 1 85.5 35 LYS B C 1
ATOM 1605 O O . LYS B 1 35 ? 13.695 -9.523 -11.281 1 85.5 35 LYS B O 1
ATOM 1610 N N . GLU B 1 36 ? 13.719 -9.203 -9.062 1 92.25 36 GLU B N 1
ATOM 1611 C CA . GLU B 1 36 ? 12.672 -10.195 -8.852 1 92.25 36 GLU B CA 1
ATOM 1612 C C . GLU B 1 36 ? 11.289 -9.547 -8.844 1 92.25 36 GLU B C 1
ATOM 1614 O O . GLU B 1 36 ? 11.109 -8.469 -8.266 1 92.25 36 GLU B O 1
ATOM 1619 N N . ARG B 1 37 ? 10.367 -10.234 -9.578 1 95.69 37 ARG B N 1
ATOM 1620 C CA . ARG B 1 37 ? 9 -9.742 -9.641 1 95.69 37 ARG B CA 1
ATOM 1621 C C . ARG B 1 37 ? 8 -10.852 -9.336 1 95.69 37 ARG B C 1
ATOM 1623 O O . ARG B 1 37 ? 8.18 -11.992 -9.758 1 95.69 37 ARG B O 1
ATOM 1630 N N . VAL B 1 38 ? 7.105 -10.586 -8.547 1 97.38 38 VAL B N 1
ATOM 1631 C CA . VAL B 1 38 ? 6.012 -11.5 -8.227 1 97.38 38 VAL B CA 1
ATOM 1632 C C . VAL B 1 38 ? 4.75 -11.078 -8.977 1 97.38 38 VAL B C 1
ATOM 1634 O O . VAL B 1 38 ? 4.379 -9.898 -8.969 1 97.38 38 VAL B O 1
ATOM 1637 N N . ASP B 1 39 ? 4.105 -12.062 -9.633 1 97.25 39 ASP B N 1
ATOM 1638 C CA . ASP B 1 39 ? 2.912 -11.727 -10.406 1 97.25 39 ASP B CA 1
ATOM 1639 C C . ASP B 1 39 ? 1.813 -11.172 -9.5 1 97.25 39 ASP B C 1
ATOM 1641 O O . ASP B 1 39 ? 1.188 -10.164 -9.828 1 97.25 39 ASP B O 1
ATOM 1645 N N . PHE B 1 40 ? 1.555 -11.781 -8.398 1 98.5 40 PHE B N 1
ATOM 1646 C CA . PHE B 1 40 ? 0.546 -11.383 -7.422 1 98.5 40 PHE B CA 1
ATOM 1647 C C . PHE B 1 40 ? 0.947 -11.828 -6.02 1 98.5 40 PHE B C 1
ATOM 1649 O O . PHE B 1 40 ? 1.488 -12.922 -5.84 1 98.5 40 PHE B O 1
ATOM 1656 N N . MET B 1 41 ? 0.687 -10.984 -5.066 1 98.75 41 MET B N 1
ATOM 1657 C CA . MET B 1 41 ? 0.923 -11.383 -3.684 1 98.75 41 MET B CA 1
ATOM 1658 C C . MET B 1 41 ? -0.105 -10.758 -2.75 1 98.75 41 MET B C 1
ATOM 1660 O O . MET B 1 41 ? -0.771 -9.781 -3.117 1 98.75 41 MET B O 1
ATOM 1664 N N . THR B 1 42 ? -0.254 -11.383 -1.583 1 98.75 42 THR B N 1
ATOM 1665 C CA . THR B 1 42 ? -1.138 -10.836 -0.561 1 98.75 42 THR B CA 1
ATOM 1666 C C . THR B 1 42 ? -0.416 -10.734 0.78 1 98.75 42 THR B C 1
ATOM 1668 O O . THR B 1 42 ? 0.513 -11.5 1.051 1 98.75 42 THR B O 1
ATOM 1671 N N . TYR B 1 43 ? -0.73 -9.773 1.47 1 98.56 43 TYR B N 1
ATOM 1672 C CA . TYR B 1 43 ? -0.42 -9.625 2.887 1 98.56 43 TYR B CA 1
ATOM 1673 C C . TYR B 1 43 ? -1.694 -9.586 3.723 1 98.56 43 TYR B C 1
ATOM 1675 O O . TYR B 1 43 ? -2.656 -8.898 3.365 1 98.56 43 TYR B O 1
ATOM 1683 N N . SER B 1 44 ? -1.693 -10.336 4.875 1 97.38 44 SER B N 1
ATOM 1684 C CA . SER B 1 44 ? -2.898 -10.375 5.695 1 97.38 44 SER B CA 1
ATOM 1685 C C . SER B 1 44 ? -2.621 -9.875 7.109 1 97.38 44 SER B C 1
ATOM 1687 O O . SER B 1 44 ? -1.464 -9.797 7.527 1 97.38 44 SER B O 1
ATOM 1689 N N . THR B 1 45 ? -3.648 -9.602 7.863 1 94.5 45 THR B N 1
ATOM 1690 C CA . THR B 1 45 ? -3.576 -8.992 9.188 1 94.5 45 THR B CA 1
ATOM 1691 C C . THR B 1 45 ? -2.914 -9.938 10.188 1 94.5 45 THR B C 1
ATOM 1693 O O . THR B 1 45 ? -2.445 -9.508 11.242 1 94.5 45 THR B O 1
ATOM 1696 N N . ASP B 1 46 ? -2.896 -11.188 9.891 1 94.56 46 ASP B N 1
ATOM 1697 C CA . ASP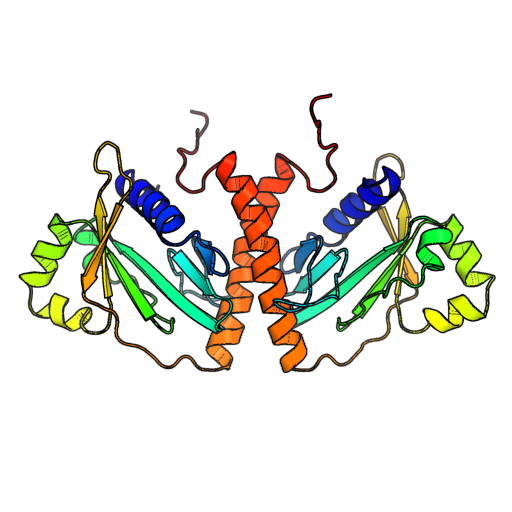 B 1 46 ? -2.215 -12.133 10.766 1 94.56 46 ASP B CA 1
ATOM 1698 C C . ASP B 1 46 ? -0.737 -12.258 10.398 1 94.56 46 ASP B C 1
ATOM 1700 O O . ASP B 1 46 ? -0.073 -13.219 10.789 1 94.56 46 ASP B O 1
ATOM 1704 N N . ASN B 1 47 ? -0.257 -11.375 9.523 1 94.25 47 ASN B N 1
ATOM 1705 C CA . ASN B 1 47 ? 1.141 -11.242 9.125 1 94.25 47 ASN B CA 1
ATOM 1706 C C . ASN B 1 47 ? 1.562 -12.352 8.172 1 94.25 47 ASN B C 1
ATOM 1708 O O . ASN B 1 47 ? 2.736 -12.719 8.117 1 94.25 47 ASN B O 1
ATOM 1712 N N . THR B 1 48 ? 0.649 -12.875 7.422 1 98 48 THR B N 1
ATOM 1713 C CA . THR B 1 48 ? 0.953 -13.93 6.461 1 98 48 THR B CA 1
ATOM 1714 C C . THR B 1 48 ? 1.163 -13.344 5.066 1 98 48 THR B C 1
ATOM 1716 O O . THR B 1 48 ? 0.388 -12.5 4.617 1 98 48 THR B O 1
ATOM 1719 N N . ILE B 1 49 ? 2.209 -13.812 4.484 1 98.69 49 ILE B N 1
ATOM 1720 C CA . ILE B 1 49 ? 2.514 -13.43 3.111 1 98.69 49 ILE B CA 1
ATOM 1721 C C . ILE B 1 49 ? 2.283 -14.617 2.182 1 98.69 49 ILE B C 1
ATOM 1723 O O . ILE B 1 49 ? 2.762 -15.727 2.447 1 98.69 49 ILE B O 1
ATOM 1727 N N . ARG B 1 50 ? 1.509 -14.43 1.122 1 98.81 50 ARG B N 1
ATOM 1728 C CA . ARG B 1 50 ? 1.331 -15.422 0.072 1 98.81 50 ARG B CA 1
ATOM 1729 C C . ARG B 1 50 ? 1.761 -14.875 -1.284 1 98.81 50 ARG B C 1
ATOM 1731 O O . ARG B 1 50 ? 1.462 -13.727 -1.617 1 98.81 50 ARG B O 1
ATOM 1738 N N . CYS B 1 51 ? 2.484 -15.656 -1.996 1 98.75 51 CYS B N 1
ATOM 1739 C CA . CYS B 1 51 ? 2.908 -15.281 -3.342 1 98.75 51 CYS B CA 1
ATOM 1740 C C . CYS B 1 51 ? 2.281 -16.203 -4.383 1 98.75 51 CYS B C 1
ATOM 1742 O O . CYS B 1 51 ? 2.162 -17.406 -4.164 1 98.75 51 CYS B O 1
ATOM 1744 N N . TYR B 1 52 ? 1.924 -15.648 -5.535 1 98.56 52 TYR B N 1
ATOM 1745 C CA . TYR B 1 52 ? 1.271 -16.375 -6.617 1 98.56 52 TYR B CA 1
ATOM 1746 C C . TYR B 1 52 ? 1.982 -16.141 -7.945 1 98.56 52 TYR B C 1
ATOM 1748 O O . TYR B 1 52 ? 2.047 -15.008 -8.43 1 98.56 52 TYR B O 1
ATOM 1756 N N . GLU B 1 53 ? 2.512 -17.156 -8.484 1 97.94 53 GLU B N 1
ATOM 1757 C CA . GLU B 1 53 ? 3.109 -17.125 -9.82 1 97.94 53 GLU B CA 1
ATOM 1758 C C . GLU B 1 53 ? 2.154 -17.688 -10.867 1 97.94 53 GLU B C 1
ATOM 1760 O O . GLU B 1 53 ? 1.68 -18.812 -10.734 1 97.94 53 GLU B O 1
ATOM 1765 N N . ILE B 1 54 ? 1.925 -16.938 -11.898 1 96.81 54 ILE B N 1
ATOM 1766 C CA . ILE B 1 54 ? 0.963 -17.344 -12.914 1 96.81 54 ILE B CA 1
ATOM 1767 C C . ILE B 1 54 ? 1.702 -17.906 -14.125 1 96.81 54 ILE B C 1
ATOM 1769 O O . ILE B 1 54 ? 2.582 -17.25 -14.688 1 96.81 54 ILE B O 1
ATOM 1773 N N . LYS B 1 55 ? 1.37 -19.094 -14.445 1 95.75 55 LYS B N 1
ATOM 1774 C CA . LYS B 1 55 ? 1.859 -19.719 -15.664 1 95.75 55 LYS B CA 1
ATOM 1775 C C . LYS B 1 55 ? 0.708 -20.297 -16.484 1 95.75 55 LYS B C 1
ATOM 1777 O O . LYS B 1 55 ? -0.021 -21.172 -16.016 1 95.75 55 LYS B O 1
ATOM 1782 N N . VAL B 1 56 ? 0.594 -19.859 -17.734 1 93.12 56 VAL B N 1
ATOM 1783 C CA . VAL B 1 56 ? -0.588 -20.281 -18.484 1 93.12 56 VAL B CA 1
ATOM 1784 C C . VAL B 1 56 ? -0.169 -21.125 -19.688 1 93.12 56 VAL B C 1
ATOM 1786 O O . VAL B 1 56 ? -1.017 -21.703 -20.375 1 93.12 56 VAL B O 1
ATOM 1789 N N . THR B 1 57 ? 1.127 -21.234 -19.969 1 91.69 57 THR B N 1
ATOM 1790 C CA . THR B 1 57 ? 1.617 -22.109 -21.047 1 91.69 57 THR B CA 1
ATOM 1791 C C . THR B 1 57 ? 2.803 -22.938 -20.562 1 91.69 57 THR B C 1
ATOM 1793 O O . THR B 1 57 ? 3.461 -22.594 -19.594 1 91.69 57 THR B O 1
ATOM 1796 N N . MET B 1 58 ? 3.104 -23.938 -21.375 1 90.31 58 MET B N 1
ATOM 1797 C CA . MET B 1 58 ? 4.262 -24.781 -21.078 1 90.31 58 MET B CA 1
ATOM 1798 C C . MET B 1 58 ? 5.559 -24 -21.281 1 90.31 58 MET B C 1
ATOM 1800 O O . MET B 1 58 ? 6.527 -24.203 -20.547 1 90.31 58 MET B O 1
ATOM 1804 N N . ALA B 1 59 ? 5.523 -23.156 -22.203 1 88.56 59 ALA B N 1
ATOM 1805 C CA . ALA B 1 59 ? 6.703 -22.344 -22.453 1 88.56 59 ALA B CA 1
ATOM 1806 C C . ALA B 1 59 ? 7.047 -21.484 -21.234 1 88.56 59 ALA B C 1
ATOM 1808 O O . ALA B 1 59 ? 8.219 -21.359 -20.859 1 88.56 59 ALA B O 1
ATOM 1809 N N . ASP B 1 60 ? 6.055 -21 -20.578 1 87.12 60 ASP B N 1
ATOM 1810 C CA . ASP B 1 60 ? 6.246 -20.219 -19.359 1 87.12 60 ASP B CA 1
ATOM 1811 C C . ASP B 1 60 ? 6.797 -21.078 -18.234 1 87.12 60 ASP B C 1
ATOM 1813 O O . ASP B 1 60 ? 7.645 -20.625 -17.453 1 87.12 60 ASP B O 1
ATOM 1817 N N . LEU B 1 61 ? 6.301 -22.25 -18.188 1 88 61 LEU B N 1
ATOM 1818 C CA . LEU B 1 61 ? 6.703 -23.156 -17.125 1 88 61 LEU B CA 1
ATOM 1819 C C . LEU B 1 61 ? 8.156 -23.578 -17.297 1 88 61 LEU B C 1
ATOM 1821 O O . LEU B 1 61 ? 8.875 -23.766 -16.297 1 88 61 LEU B O 1
ATOM 1825 N N . LYS B 1 62 ? 8.562 -23.625 -18.484 1 84.12 62 LYS B N 1
ATOM 1826 C CA . LYS B 1 62 ? 9.898 -24.141 -18.766 1 84.12 62 LYS B CA 1
ATOM 1827 C C . LYS B 1 62 ? 10.906 -23.016 -18.906 1 84.12 62 LYS B C 1
ATOM 1829 O O . LYS B 1 62 ? 12.109 -23.25 -19.031 1 84.12 62 LYS B O 1
ATOM 1834 N N . SER B 1 63 ? 10.359 -21.812 -18.891 1 81.19 63 SER B N 1
ATOM 1835 C CA . SER B 1 63 ? 11.25 -20.672 -19.062 1 81.19 63 SER B CA 1
ATOM 1836 C C . SER B 1 63 ? 12.258 -20.578 -17.922 1 81.19 63 SER B C 1
ATOM 1838 O O . SER B 1 63 ? 12.008 -21.078 -16.828 1 81.19 63 SER B O 1
ATOM 1840 N N . SER B 1 64 ? 13.438 -20.062 -18.297 1 74.88 64 SER B N 1
ATOM 1841 C CA . SER B 1 64 ? 14.508 -19.906 -17.328 1 74.88 64 SER B CA 1
ATOM 1842 C C . SER B 1 64 ? 14.266 -18.703 -16.422 1 74.88 64 SER B C 1
ATOM 1844 O O . SER B 1 64 ? 14.984 -18.5 -15.438 1 74.88 64 SER B O 1
ATOM 1846 N N . ALA B 1 65 ? 13.156 -18.047 -16.797 1 75.5 65 ALA B N 1
ATOM 1847 C CA . ALA B 1 65 ? 12.867 -16.891 -15.961 1 75.5 65 ALA B CA 1
ATOM 1848 C C . ALA B 1 65 ? 12.617 -17.297 -14.516 1 75.5 65 ALA B C 1
ATOM 1850 O O . ALA B 1 65 ? 11.977 -18.312 -14.25 1 75.5 65 ALA B O 1
ATOM 1851 N N . LYS B 1 66 ? 13.203 -16.547 -13.703 1 79.5 66 LYS B N 1
ATOM 1852 C CA . LYS B 1 66 ? 13.133 -16.844 -12.281 1 79.5 66 LYS B CA 1
ATOM 1853 C C . LYS B 1 66 ? 11.711 -16.672 -11.75 1 79.5 66 LYS B C 1
ATOM 1855 O O . LYS B 1 66 ? 11.055 -15.672 -12.047 1 79.5 66 LYS B O 1
ATOM 1860 N N . GLN B 1 67 ? 11.164 -17.734 -11.203 1 88.31 67 GLN B N 1
ATOM 1861 C CA . GLN B 1 67 ? 9.938 -17.656 -10.406 1 88.31 67 GLN B CA 1
ATOM 1862 C C . GLN B 1 67 ? 10.242 -17.266 -8.969 1 88.31 67 GLN B C 1
ATOM 1864 O O . GLN B 1 67 ? 11.188 -17.781 -8.359 1 88.31 67 GLN B O 1
ATOM 1869 N N . THR B 1 68 ? 9.555 -16.266 -8.492 1 91.69 68 THR B N 1
ATOM 1870 C CA . THR B 1 68 ? 9.836 -15.742 -7.164 1 91.69 68 THR B CA 1
ATOM 1871 C C . THR B 1 68 ? 8.797 -16.234 -6.16 1 91.69 68 THR B C 1
ATOM 1873 O O . THR B 1 68 ? 7.613 -15.898 -6.27 1 91.69 68 THR B O 1
ATOM 1876 N N . PHE B 1 69 ? 9.242 -17.062 -5.184 1 95.31 69 PHE B N 1
ATOM 1877 C CA . PHE B 1 69 ? 8.422 -17.625 -4.113 1 95.31 69 PHE B CA 1
ATOM 1878 C C . PHE B 1 69 ? 8.984 -17.234 -2.748 1 95.31 69 PHE B C 1
ATOM 1880 O O . PHE B 1 69 ? 9.758 -17.984 -2.152 1 95.31 69 PHE B O 1
ATOM 1887 N N . LEU B 1 70 ? 8.562 -16.156 -2.248 1 96.31 70 LEU B N 1
ATOM 1888 C CA . LEU B 1 70 ? 9.211 -15.656 -1.039 1 96.31 70 LEU B CA 1
ATOM 1889 C C . LEU B 1 70 ? 8.211 -15.547 0.108 1 96.31 70 LEU B C 1
ATOM 1891 O O . LEU B 1 70 ? 8.523 -14.977 1.154 1 96.31 70 LEU B O 1
ATOM 1895 N N . GLY B 1 71 ? 7.027 -16.031 -0.086 1 98.44 71 GLY B N 1
ATOM 1896 C CA . GLY B 1 71 ? 6 -15.93 0.94 1 98.44 71 GLY B CA 1
ATOM 1897 C C . GLY B 1 71 ? 6.039 -17.078 1.932 1 98.44 71 GLY B C 1
ATOM 1898 O O . GLY B 1 71 ? 6.777 -18.047 1.74 1 98.44 71 GLY B O 1
ATOM 1899 N N . ASP B 1 72 ? 5.273 -16.891 3.016 1 98.81 72 ASP B N 1
ATOM 1900 C CA . ASP B 1 72 ? 5.02 -18.016 3.906 1 98.81 72 ASP B CA 1
ATOM 1901 C C . ASP B 1 72 ? 4.402 -19.188 3.146 1 98.81 72 ASP B C 1
ATOM 1903 O O . ASP B 1 72 ? 4.703 -20.344 3.43 1 98.81 72 ASP B O 1
ATOM 1907 N N . TYR B 1 73 ? 3.576 -18.891 2.266 1 98.81 73 TYR B N 1
ATOM 1908 C CA . TYR B 1 73 ? 2.967 -19.828 1.343 1 98.81 73 TYR B CA 1
ATOM 1909 C C . TYR B 1 73 ? 3.1 -19.359 -0.098 1 98.81 73 TYR B C 1
ATOM 1911 O O . TYR B 1 73 ? 2.871 -18.188 -0.393 1 98.81 73 TYR B O 1
ATOM 1919 N N . ASN B 1 74 ? 3.502 -20.266 -0.939 1 98.75 74 ASN B N 1
ATOM 1920 C CA . ASN B 1 74 ? 3.744 -19.953 -2.342 1 98.75 74 ASN B CA 1
ATOM 1921 C C . ASN B 1 74 ? 2.912 -20.828 -3.271 1 98.75 74 ASN B C 1
ATOM 1923 O O . ASN B 1 74 ? 2.76 -22.031 -3.027 1 98.75 74 ASN B O 1
ATOM 1927 N N . TYR B 1 75 ? 2.396 -20.219 -4.301 1 98.75 75 TYR B N 1
ATOM 1928 C CA . TYR B 1 75 ? 1.471 -20.922 -5.176 1 98.75 75 TYR B CA 1
ATOM 1929 C C . TYR B 1 75 ? 1.853 -20.75 -6.641 1 98.75 75 TYR B C 1
ATOM 1931 O O . TYR B 1 75 ? 2.289 -19.672 -7.043 1 98.75 75 TYR B O 1
ATOM 1939 N N . LEU B 1 76 ? 1.708 -21.812 -7.336 1 97.81 76 LEU B N 1
ATOM 1940 C CA . LEU B 1 76 ? 1.653 -21.75 -8.797 1 97.81 76 LEU B CA 1
ATOM 1941 C C . LEU B 1 76 ? 0.209 -21.781 -9.281 1 97.81 76 LEU B C 1
ATOM 1943 O O . LEU B 1 76 ? -0.575 -22.641 -8.875 1 97.81 76 LEU B O 1
ATOM 1947 N N . VAL B 1 77 ? -0.173 -20.844 -10.094 1 97.56 77 VAL B N 1
ATOM 1948 C CA . VAL B 1 77 ? -1.516 -20.719 -10.648 1 97.56 77 VAL B CA 1
ATOM 1949 C C . VAL B 1 77 ? -1.497 -21.125 -12.125 1 97.56 77 VAL B C 1
ATOM 1951 O O . VAL B 1 77 ? -0.835 -20.484 -12.945 1 97.56 77 VAL B O 1
ATOM 1954 N N . VAL B 1 78 ? -2.305 -22.172 -12.445 1 96.75 78 VAL B N 1
ATOM 1955 C CA . VAL B 1 78 ? -2.186 -22.75 -13.781 1 96.75 78 VAL B CA 1
ATOM 1956 C C . VAL B 1 78 ? -3.562 -23.172 -14.281 1 96.75 78 VAL B C 1
ATOM 1958 O O . VAL B 1 78 ? -4.543 -23.125 -13.539 1 96.75 78 VAL B O 1
ATOM 1961 N N . THR B 1 79 ? -3.596 -23.547 -15.531 1 94.38 79 THR B N 1
ATOM 1962 C CA . THR B 1 79 ? -4.777 -24.188 -16.094 1 94.38 79 THR B CA 1
ATOM 1963 C C . THR B 1 79 ? -4.812 -25.672 -15.727 1 94.38 79 THR B C 1
ATOM 1965 O O . THR B 1 79 ? -3.799 -26.234 -15.305 1 94.38 79 THR B O 1
ATOM 1968 N N . ASN B 1 80 ? -5.977 -26.281 -15.93 1 93.88 80 ASN B N 1
ATOM 1969 C CA . ASN B 1 80 ? -6.09 -27.719 -15.703 1 93.88 80 ASN B CA 1
ATOM 1970 C C . ASN B 1 80 ? -5.148 -28.516 -16.609 1 93.88 80 ASN B C 1
ATOM 1972 O O . ASN B 1 80 ? -4.527 -29.484 -16.172 1 93.88 80 ASN B O 1
ATOM 1976 N N . GLU B 1 81 ? -5.062 -28.078 -17.812 1 94.06 81 GLU B N 1
ATOM 1977 C CA . GLU B 1 81 ? -4.191 -28.75 -18.781 1 94.06 81 GLU B CA 1
ATOM 1978 C C . GLU B 1 81 ? -2.738 -28.734 -18.312 1 94.06 81 GLU B C 1
ATOM 1980 O O . GLU B 1 81 ? -2.047 -29.75 -18.375 1 94.06 81 GLU B O 1
ATOM 1985 N N . LEU B 1 82 ? -2.264 -27.609 -17.875 1 95.06 82 LEU B N 1
ATOM 1986 C CA . LEU B 1 82 ? -0.882 -27.5 -17.422 1 95.06 82 LEU B CA 1
ATOM 1987 C C . LEU B 1 82 ? -0.657 -28.312 -16.156 1 95.06 82 LEU B C 1
ATOM 1989 O O . LEU B 1 82 ? 0.417 -28.891 -15.969 1 95.06 82 LEU B O 1
ATOM 1993 N N . TRP B 1 83 ? -1.594 -28.406 -15.312 1 96.31 83 TRP B N 1
ATOM 1994 C CA . TRP B 1 83 ? -1.474 -29.219 -14.102 1 96.31 83 TRP B CA 1
ATOM 1995 C C . TRP B 1 83 ? -1.285 -30.688 -14.453 1 96.31 83 TRP B C 1
ATOM 1997 O O . TRP B 1 83 ? -0.434 -31.359 -13.867 1 96.31 83 TRP B O 1
ATOM 2007 N N . GLU B 1 84 ? -2.098 -31.125 -15.406 1 96.81 84 GLU B N 1
ATOM 2008 C CA . GLU B 1 84 ? -1.958 -32.5 -15.859 1 96.81 84 GLU B CA 1
ATOM 2009 C C . GLU B 1 84 ? -0.548 -32.781 -16.375 1 96.81 84 GLU B C 1
ATOM 2011 O O . GLU B 1 84 ? 0.033 -33.812 -16.078 1 96.81 84 GLU B O 1
ATOM 2016 N N . LYS B 1 85 ? -0.062 -31.828 -17.047 1 96.06 85 LYS B N 1
ATOM 2017 C CA . LYS B 1 85 ? 1.289 -31.969 -17.578 1 96.06 85 LYS B CA 1
ATOM 2018 C C . LYS B 1 85 ? 2.326 -31.969 -16.469 1 96.06 85 LYS B C 1
ATOM 2020 O O . LYS B 1 85 ? 3.311 -32.719 -16.516 1 96.06 85 LYS B O 1
ATOM 2025 N N . ILE B 1 86 ? 2.186 -31.172 -15.453 1 96.5 86 ILE B N 1
ATOM 2026 C CA . ILE B 1 86 ? 3.09 -31.125 -14.312 1 96.5 86 ILE B CA 1
ATOM 2027 C C . ILE B 1 86 ? 3.068 -32.469 -13.578 1 96.5 86 ILE B C 1
ATOM 2029 O O . ILE B 1 86 ? 4.121 -33 -13.242 1 96.5 86 ILE B O 1
ATOM 2033 N N . GLN B 1 87 ? 1.894 -33.031 -13.453 1 97.19 87 GLN B N 1
ATOM 2034 C CA . GLN B 1 87 ? 1.74 -34.312 -12.75 1 97.19 87 GLN B CA 1
ATOM 2035 C C . GLN B 1 87 ? 2.41 -35.438 -13.508 1 97.19 87 GLN B C 1
ATOM 2037 O O . GLN B 1 87 ? 2.904 -36.406 -12.906 1 97.19 87 GLN B O 1
ATOM 2042 N N . ALA B 1 88 ? 2.451 -35.281 -14.781 1 96.88 88 ALA B N 1
ATOM 2043 C CA . ALA B 1 88 ? 2.986 -36.344 -15.633 1 96.88 88 ALA B CA 1
ATOM 2044 C C . ALA B 1 88 ? 4.504 -36.25 -15.766 1 96.88 88 ALA B C 1
ATOM 2046 O O . ALA B 1 88 ? 5.156 -37.156 -16.281 1 96.88 88 ALA B O 1
ATOM 2047 N N . ASN B 1 89 ? 5.102 -35.188 -15.336 1 95.69 89 ASN B N 1
ATOM 2048 C CA . ASN B 1 89 ? 6.531 -34.938 -15.453 1 95.69 89 ASN B CA 1
ATOM 2049 C C . ASN B 1 89 ? 7.219 -34.938 -14.094 1 95.69 89 ASN B C 1
ATOM 2051 O O . ASN B 1 89 ? 7.074 -34 -13.32 1 95.69 89 ASN B O 1
ATOM 2055 N N . PRO B 1 90 ? 8.008 -35.969 -13.82 1 96.5 90 PRO B N 1
ATOM 2056 C CA . PRO B 1 90 ? 8.625 -36.062 -12.5 1 96.5 90 PRO B CA 1
ATOM 2057 C C . PRO B 1 90 ? 9.5 -34.875 -12.148 1 96.5 90 PRO B C 1
ATOM 2059 O O . PRO B 1 90 ? 9.547 -34.469 -10.992 1 96.5 90 PRO B O 1
ATOM 2062 N N . ASP B 1 91 ? 10.172 -34.312 -13.055 1 94.19 91 ASP B N 1
ATOM 2063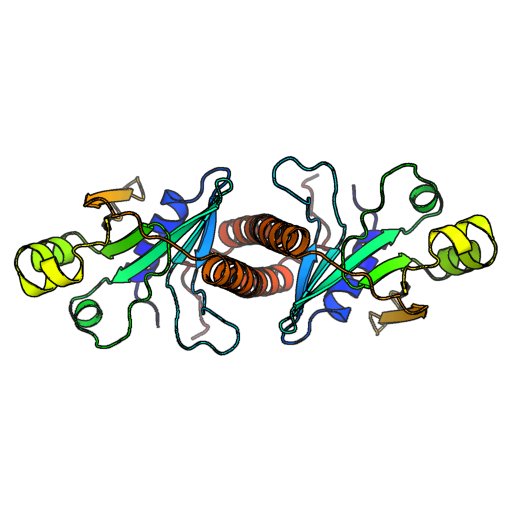 C CA . ASP B 1 91 ? 11.031 -33.156 -12.812 1 94.19 91 ASP B CA 1
ATOM 2064 C C . ASP B 1 91 ? 10.203 -31.953 -12.367 1 94.19 91 ASP B C 1
ATOM 2066 O O . ASP B 1 91 ? 10.578 -31.25 -11.43 1 94.19 91 ASP B O 1
ATOM 2070 N N . LEU B 1 92 ? 9.117 -31.734 -13.016 1 94.62 92 LEU B N 1
ATOM 2071 C CA . LEU B 1 92 ? 8.25 -30.609 -12.664 1 94.62 92 LEU B CA 1
ATOM 2072 C C . LEU B 1 92 ? 7.582 -30.844 -11.32 1 94.62 92 LEU B C 1
ATOM 2074 O O . LEU B 1 92 ? 7.426 -29.906 -10.531 1 94.62 92 LEU B O 1
ATOM 2078 N N . LYS B 1 93 ? 7.188 -32.062 -11.055 1 95.56 93 LYS B N 1
ATOM 2079 C CA . LYS B 1 93 ? 6.617 -32.406 -9.758 1 95.56 93 LYS B CA 1
ATOM 2080 C C . LYS B 1 93 ? 7.59 -32.062 -8.625 1 95.56 93 LYS B C 1
ATOM 2082 O O . LYS B 1 93 ? 7.191 -31.516 -7.598 1 95.56 93 LYS B O 1
ATOM 2087 N N . TRP B 1 94 ? 8.773 -32.406 -8.922 1 95.81 94 TRP B N 1
ATOM 2088 C CA . TRP B 1 94 ? 9.805 -32.125 -7.926 1 95.81 94 TRP B CA 1
ATOM 2089 C C . TRP B 1 94 ? 10.062 -30.641 -7.793 1 95.81 94 TRP B C 1
ATOM 2091 O O . TRP B 1 94 ? 10.156 -30.125 -6.68 1 95.81 94 TRP B O 1
ATOM 2101 N N . LYS B 1 95 ? 10.133 -29.969 -8.898 1 94.06 95 LYS B N 1
ATOM 2102 C CA . LYS B 1 95 ? 10.383 -28.531 -8.922 1 94.06 95 LYS B CA 1
ATOM 2103 C C . LYS B 1 95 ? 9.344 -27.766 -8.102 1 94.06 95 LYS B C 1
ATOM 2105 O O . LYS B 1 95 ? 9.672 -26.797 -7.422 1 94.06 95 LYS B O 1
ATOM 2110 N N . TYR B 1 96 ? 8.125 -28.234 -8.117 1 96.75 96 TYR B N 1
ATOM 2111 C CA . TYR B 1 96 ? 7.043 -27.516 -7.457 1 96.75 96 TYR B CA 1
ATOM 2112 C C . TYR B 1 96 ? 6.535 -28.281 -6.246 1 96.75 96 TYR B C 1
ATOM 2114 O O . TYR B 1 96 ? 5.352 -28.219 -5.91 1 96.75 96 TYR B O 1
ATOM 2122 N N . SER B 1 97 ? 7.449 -29 -5.648 1 97.31 97 SER B N 1
ATOM 2123 C CA . SER B 1 97 ? 7.086 -29.844 -4.523 1 97.31 97 SER B CA 1
ATOM 2124 C C . SER B 1 97 ? 6.617 -29.016 -3.332 1 97.31 97 SER B C 1
ATOM 2126 O O . SER B 1 97 ? 5.738 -29.453 -2.578 1 97.31 97 SER B O 1
ATOM 2128 N N . ASN B 1 98 ? 7.148 -27.859 -3.16 1 97.88 98 ASN B N 1
ATOM 2129 C CA . ASN B 1 98 ? 6.832 -27.062 -1.985 1 97.88 98 ASN B CA 1
ATOM 2130 C C . ASN B 1 98 ? 5.676 -26.094 -2.254 1 97.88 98 ASN B C 1
ATOM 2132 O O . ASN B 1 98 ? 5.062 -25.578 -1.319 1 97.88 98 ASN B O 1
ATOM 2136 N N . GLN B 1 99 ? 5.406 -25.859 -3.502 1 98.31 99 GLN B N 1
ATOM 2137 C CA . GLN B 1 99 ? 4.383 -24.891 -3.861 1 98.31 99 GLN B CA 1
ATOM 2138 C C . GLN B 1 99 ? 2.992 -25.516 -3.838 1 98.31 99 GLN B C 1
ATOM 2140 O O . GLN B 1 99 ? 2.836 -26.703 -4.156 1 98.31 99 GLN B O 1
ATOM 2145 N N . GLY B 1 100 ? 1.989 -24.75 -3.359 1 98.75 100 GLY B N 1
ATOM 2146 C CA . GLY B 1 100 ? 0.618 -25.109 -3.676 1 98.75 100 GLY B CA 1
ATOM 2147 C C . GLY B 1 100 ? 0.266 -24.891 -5.137 1 98.75 100 GLY B C 1
ATOM 2148 O O . GLY B 1 100 ? 0.939 -24.141 -5.836 1 98.75 100 GLY B O 1
ATOM 2149 N N . ILE B 1 101 ? -0.767 -25.625 -5.566 1 98.44 101 ILE B N 1
ATOM 2150 C CA . ILE B 1 101 ? -1.209 -25.484 -6.949 1 98.44 101 ILE B CA 1
ATOM 2151 C C . ILE B 1 101 ? -2.672 -25.047 -6.98 1 98.44 101 ILE B C 1
ATOM 2153 O O . ILE B 1 101 ? -3.529 -25.672 -6.359 1 98.44 101 ILE B O 1
ATOM 2157 N N . LEU B 1 102 ? -2.932 -23.953 -7.664 1 97.31 102 LEU B N 1
ATOM 2158 C CA . LEU B 1 102 ? -4.277 -23.438 -7.902 1 97.31 102 LEU B CA 1
ATOM 2159 C C . LEU B 1 102 ? -4.637 -23.531 -9.383 1 97.31 102 LEU B C 1
ATOM 2161 O O . LEU B 1 102 ? -3.861 -23.094 -10.234 1 97.31 102 LEU B O 1
ATOM 2165 N N . ILE B 1 103 ? -5.77 -24.047 -9.633 1 96.44 103 ILE B N 1
ATOM 2166 C CA . ILE B 1 103 ? -6.285 -24.109 -11 1 96.44 103 ILE B CA 1
ATOM 2167 C C . ILE B 1 103 ? -7.375 -23.062 -11.18 1 96.44 103 ILE B C 1
ATOM 2169 O O . ILE B 1 103 ? -8.32 -22.984 -10.391 1 96.44 103 ILE B O 1
ATOM 2173 N N . PHE B 1 104 ? -7.148 -22.234 -12.203 1 94.5 104 PHE B N 1
ATOM 2174 C CA . PHE B 1 104 ? -8.18 -21.234 -12.453 1 94.5 104 PHE B CA 1
ATOM 2175 C C . PHE B 1 104 ? -9.039 -21.625 -13.648 1 94.5 104 PHE B C 1
ATOM 2177 O O . PHE B 1 104 ? -8.555 -22.281 -14.578 1 94.5 104 PHE B O 1
ATOM 2184 N N . SER B 1 105 ? -10.266 -21.516 -13.625 1 81.62 105 SER B N 1
ATOM 2185 C CA . SER B 1 105 ? -11.203 -21.766 -14.711 1 81.62 105 SER B CA 1
ATOM 2186 C C . SER B 1 105 ? -12.25 -20.656 -14.812 1 81.62 105 SER B C 1
ATOM 2188 O O . SER B 1 105 ? -12.602 -20.047 -13.805 1 81.62 105 SER B O 1
ATOM 2190 N N . GLU B 1 106 ? -12.32 -20.047 -16.016 1 63.31 106 GLU B N 1
ATOM 2191 C CA . GLU B 1 106 ? -13.438 -19.141 -16.219 1 63.31 106 GLU B CA 1
ATOM 2192 C C . GLU B 1 106 ? -14.773 -19.875 -16.156 1 63.31 106 GLU B C 1
ATOM 2194 O O . GLU B 1 106 ? -15.297 -20.328 -17.172 1 63.31 106 GLU B O 1
ATOM 2199 N N . LEU B 1 107 ? -14.883 -20.938 -15.523 1 54.03 107 LEU B N 1
ATOM 2200 C CA . LEU B 1 107 ? -16.188 -21.531 -15.836 1 54.03 107 LEU B CA 1
ATOM 2201 C C . LEU B 1 107 ? -17.266 -20.469 -15.859 1 54.03 107 LEU B C 1
ATOM 2203 O O . LEU B 1 107 ? -17.141 -19.422 -15.227 1 54.03 107 LEU B O 1
ATOM 2207 N N . ARG B 1 108 ? -18.328 -20.562 -16.844 1 47.25 108 ARG B N 1
ATOM 2208 C CA . ARG B 1 108 ? -19.422 -19.703 -17.281 1 47.25 108 ARG B CA 1
ATOM 2209 C C . ARG B 1 108 ? -19.797 -18.703 -16.188 1 47.25 108 ARG B C 1
ATOM 2211 O O . ARG B 1 108 ? -19.906 -17.5 -16.453 1 47.25 108 ARG B O 1
ATOM 2218 N N . HIS B 1 109 ? -20.406 -19.141 -15.219 1 47.84 109 HIS B N 1
ATOM 2219 C CA . HIS B 1 109 ? -21.109 -18.266 -14.305 1 47.84 109 HIS B CA 1
ATOM 2220 C C . HIS B 1 109 ? -20.359 -18.094 -12.992 1 47.84 109 HIS B C 1
ATOM 2222 O O . HIS B 1 109 ? -20.75 -17.312 -12.133 1 47.84 109 HIS B O 1
ATOM 2228 N N . ASN B 1 110 ? -19.141 -18.969 -12.836 1 52.97 110 ASN B N 1
ATOM 2229 C CA . ASN B 1 110 ? -18.531 -18.812 -11.516 1 52.97 110 ASN B CA 1
ATOM 2230 C C . ASN B 1 110 ? -17.016 -18.734 -11.602 1 52.97 110 ASN B C 1
ATOM 2232 O O . ASN B 1 110 ? -16.344 -19.734 -11.875 1 52.97 110 ASN B O 1
ATOM 2236 N N . LEU B 1 111 ? -16.406 -17.438 -11.875 1 62.22 111 LEU B N 1
ATOM 2237 C CA . LEU B 1 111 ? -14.977 -17.203 -11.688 1 62.22 111 LEU B CA 1
ATOM 2238 C C . LEU B 1 111 ? -14.438 -18.016 -10.516 1 62.22 111 LEU B C 1
ATOM 2240 O O . LEU B 1 111 ? -14.969 -17.953 -9.406 1 62.22 111 LEU B O 1
ATOM 2244 N N . GLY B 1 112 ? -13.664 -19.234 -10.852 1 82.88 112 GLY B N 1
ATOM 2245 C CA . GLY B 1 112 ? -13.359 -20.047 -9.68 1 82.88 112 GLY B CA 1
ATOM 2246 C C . GLY B 1 112 ? -11.922 -20.516 -9.625 1 82.88 112 GLY B C 1
ATOM 2247 O O . GLY B 1 112 ? -11.234 -20.547 -10.656 1 82.88 112 GLY B O 1
ATOM 2248 N N . ILE B 1 113 ? -11.289 -20.469 -8.578 1 92.56 113 ILE B N 1
ATOM 2249 C CA . ILE B 1 113 ? -9.992 -21.062 -8.258 1 92.56 113 ILE B CA 1
ATOM 2250 C C . ILE B 1 113 ? -10.195 -22.312 -7.402 1 92.56 113 ILE B C 1
ATOM 2252 O O . ILE B 1 113 ? -11.023 -22.328 -6.492 1 92.56 113 ILE B O 1
ATOM 2256 N N . THR B 1 114 ? -9.594 -23.422 -7.852 1 93.31 114 THR B N 1
ATOM 2257 C CA . THR B 1 114 ? -9.578 -24.641 -7.055 1 93.31 114 THR B CA 1
ATOM 2258 C C . THR B 1 114 ? -8.156 -24.984 -6.613 1 93.31 114 THR B C 1
ATOM 2260 O O . THR B 1 114 ? -7.23 -24.984 -7.426 1 93.31 114 THR B O 1
ATOM 2263 N N . SER B 1 115 ? -8.031 -25.234 -5.383 1 96 115 SER B N 1
ATOM 2264 C CA . SER B 1 115 ? -6.742 -25.703 -4.875 1 96 115 SER B CA 1
ATOM 2265 C C . SER B 1 115 ? -6.598 -27.219 -5.047 1 96 115 SER B C 1
ATOM 2267 O O . SER B 1 115 ? -7.41 -27.984 -4.527 1 96 115 SER B O 1
ATOM 2269 N N . VAL B 1 116 ? -5.609 -27.656 -5.699 1 97.31 116 VAL B N 1
ATOM 2270 C CA . VAL B 1 116 ? -5.465 -29.094 -5.957 1 97.31 116 VAL B CA 1
ATOM 2271 C C . VAL B 1 116 ? -4.234 -29.625 -5.227 1 97.31 116 VAL B C 1
ATOM 2273 O O . VAL B 1 116 ? -4.027 -30.844 -5.16 1 97.31 116 VAL B O 1
ATOM 2276 N N . LYS B 1 117 ? -3.398 -28.812 -4.742 1 97.88 117 LYS B N 1
ATOM 2277 C CA . LYS B 1 117 ? -2.236 -29.141 -3.926 1 97.88 117 LYS B CA 1
ATOM 2278 C C . LYS B 1 117 ? -1.968 -28.047 -2.887 1 97.88 117 LYS B C 1
ATOM 2280 O O . LYS B 1 117 ? -1.928 -26.859 -3.219 1 97.88 117 LYS B O 1
ATOM 2285 N N . LYS B 1 118 ? -1.715 -28.422 -1.713 1 98.19 118 LYS B N 1
ATOM 2286 C CA . LYS B 1 118 ? -1.465 -27.469 -0.636 1 98.19 118 LYS B CA 1
ATOM 2287 C C . LYS B 1 118 ? -0.022 -26.969 -0.665 1 98.19 118 LYS B C 1
ATOM 2289 O O . LYS B 1 118 ? 0.894 -27.734 -0.999 1 98.19 118 LYS B O 1
ATOM 2294 N N . ALA B 1 119 ? 0.14 -25.797 -0.263 1 98.69 119 ALA B N 1
ATOM 2295 C CA . ALA B 1 119 ? 1.48 -25.234 -0.149 1 98.69 119 ALA B CA 1
ATOM 2296 C C . ALA B 1 119 ? 2.133 -25.625 1.175 1 98.69 119 ALA B C 1
ATOM 2298 O O . ALA B 1 119 ? 1.457 -25.703 2.201 1 98.69 119 ALA B O 1
ATOM 2299 N N . LYS B 1 120 ? 3.393 -25.812 1.138 1 98.38 120 LYS B N 1
ATOM 2300 C CA . LYS B 1 120 ? 4.156 -26 2.367 1 98.38 120 LYS B CA 1
ATOM 2301 C C . LYS B 1 120 ? 4.586 -24.656 2.959 1 98.38 120 LYS B C 1
ATOM 2303 O O . LYS B 1 120 ? 5.039 -23.766 2.236 1 98.38 120 LYS B O 1
ATOM 2308 N N . LYS B 1 121 ? 4.461 -24.547 4.242 1 98.31 121 LYS B N 1
ATOM 2309 C CA . LYS B 1 121 ? 4.832 -23.297 4.902 1 98.31 121 LYS B CA 1
ATOM 2310 C C . LYS B 1 121 ? 6.34 -23.078 4.863 1 98.31 121 LYS B C 1
ATOM 2312 O O . LYS B 1 121 ? 7.113 -24.016 5.094 1 98.31 121 LYS B O 1
ATOM 2317 N N . GLN B 1 122 ? 6.734 -21.891 4.516 1 97.88 122 GLN B N 1
ATOM 2318 C CA . GLN B 1 122 ? 8.133 -21.469 4.551 1 97.88 122 GLN B CA 1
ATOM 2319 C C . GLN B 1 122 ? 8.359 -20.406 5.613 1 97.88 122 GLN B C 1
ATOM 2321 O O . GLN B 1 122 ? 7.441 -19.641 5.941 1 97.88 122 GLN B O 1
ATOM 2326 N N . ASN B 1 123 ? 9.555 -20.344 6.109 1 96.5 123 ASN B N 1
ATOM 2327 C CA . ASN B 1 123 ? 9.914 -19.312 7.066 1 96.5 123 ASN B CA 1
ATOM 2328 C C . ASN B 1 123 ? 10.375 -18.031 6.363 1 96.5 123 ASN B C 1
ATOM 2330 O O . ASN B 1 123 ? 11.359 -18.062 5.617 1 96.5 123 ASN B O 1
ATOM 2334 N N . VAL B 1 124 ? 9.68 -17.016 6.605 1 97.5 124 VAL B N 1
ATOM 2335 C CA . VAL B 1 124 ? 10.047 -15.719 6.062 1 97.5 124 VAL B CA 1
ATOM 2336 C C . VAL B 1 124 ? 10.727 -14.883 7.141 1 97.5 124 VAL B C 1
ATOM 2338 O O . VAL B 1 124 ? 10.148 -14.648 8.211 1 97.5 124 VAL B O 1
ATOM 2341 N N . THR B 1 125 ? 11.875 -14.398 6.898 1 96.25 125 THR B N 1
ATOM 2342 C CA . THR B 1 125 ? 12.625 -13.633 7.891 1 96.25 125 THR B CA 1
ATOM 2343 C C . THR B 1 125 ? 12.008 -12.258 8.094 1 96.25 125 THR B C 1
ATOM 2345 O O . THR B 1 125 ? 11.242 -11.781 7.258 1 96.25 125 THR B O 1
ATOM 2348 N N . LEU B 1 126 ? 12.438 -11.695 9.203 1 93.69 126 LEU B N 1
ATOM 2349 C CA . LEU B 1 126 ? 11.961 -10.344 9.492 1 93.69 126 LEU B CA 1
ATOM 2350 C C . LEU B 1 126 ? 12.414 -9.367 8.406 1 93.69 126 LEU B C 1
ATOM 2352 O O . LEU B 1 126 ? 11.656 -8.477 8.016 1 93.69 126 LEU B O 1
ATOM 2356 N N . GLY B 1 127 ? 13.562 -9.531 7.949 1 93.44 127 GLY B N 1
ATOM 2357 C CA . GLY B 1 127 ? 14.078 -8.68 6.887 1 93.44 127 GLY B CA 1
ATOM 2358 C C . GLY B 1 127 ? 13.328 -8.836 5.578 1 93.44 127 GLY B C 1
ATOM 2359 O O . GLY B 1 127 ? 13.016 -7.848 4.918 1 93.44 127 GLY B O 1
ATOM 2360 N N . THR B 1 128 ? 13.047 -10.055 5.219 1 94.69 128 THR B N 1
ATOM 2361 C CA . THR B 1 128 ? 12.289 -10.312 3.996 1 94.69 128 THR B CA 1
ATOM 2362 C C . THR B 1 128 ? 10.883 -9.727 4.094 1 94.69 128 THR B C 1
ATOM 2364 O O . THR B 1 128 ? 10.383 -9.133 3.137 1 94.69 128 THR B O 1
ATOM 2367 N N . ARG B 1 129 ? 10.32 -9.883 5.246 1 96.38 129 ARG B N 1
ATOM 2368 C CA . ARG B 1 129 ? 8.977 -9.352 5.461 1 96.38 129 ARG B CA 1
ATOM 2369 C C . ARG B 1 129 ? 8.953 -7.84 5.281 1 96.38 129 ARG B C 1
ATOM 2371 O O . ARG B 1 129 ? 8.055 -7.301 4.629 1 96.38 129 ARG B O 1
ATOM 2378 N N . ALA B 1 130 ? 9.867 -7.16 5.895 1 94.62 130 ALA B N 1
ATOM 2379 C CA . ALA B 1 130 ? 9.953 -5.707 5.754 1 94.62 130 ALA B CA 1
ATOM 2380 C C . ALA B 1 130 ? 10.102 -5.309 4.289 1 94.62 130 ALA B C 1
ATOM 2382 O O . ALA B 1 130 ? 9.43 -4.387 3.816 1 94.62 130 ALA B O 1
ATOM 2383 N N . THR B 1 131 ? 10.938 -6.039 3.596 1 95.5 131 THR B N 1
ATOM 2384 C CA . THR B 1 131 ? 11.18 -5.75 2.188 1 95.5 131 THR B CA 1
ATOM 2385 C C . THR B 1 131 ? 9.914 -5.945 1.365 1 95.5 131 THR B C 1
ATOM 2387 O O . THR B 1 131 ? 9.617 -5.152 0.471 1 95.5 131 THR B O 1
ATOM 2390 N N . VAL B 1 132 ? 9.195 -6.957 1.67 1 97.19 132 VAL B N 1
ATOM 2391 C CA . VAL B 1 132 ? 7.957 -7.258 0.962 1 97.19 132 VAL B CA 1
ATOM 2392 C C . VAL B 1 132 ? 6.949 -6.133 1.187 1 97.19 132 VAL B C 1
ATOM 2394 O O . VAL B 1 132 ? 6.348 -5.633 0.234 1 97.19 132 VAL B O 1
ATOM 2397 N N . LEU B 1 133 ? 6.828 -5.719 2.41 1 97.81 133 LEU B N 1
ATOM 2398 C CA . LEU B 1 133 ? 5.887 -4.648 2.721 1 97.81 133 LEU B CA 1
ATOM 2399 C C . LEU B 1 133 ? 6.27 -3.359 2.002 1 97.81 133 LEU B C 1
ATOM 2401 O O . LEU B 1 133 ? 5.406 -2.676 1.443 1 97.81 133 LEU B O 1
ATOM 2405 N N . GLU B 1 134 ? 7.504 -3.055 2.035 1 97.81 134 GLU B N 1
ATOM 2406 C CA . GLU B 1 134 ? 7.98 -1.876 1.315 1 97.81 134 GLU B CA 1
ATOM 2407 C C . GLU B 1 134 ? 7.668 -1.978 -0.176 1 97.81 134 GLU B C 1
ATOM 2409 O O . GLU B 1 134 ? 7.254 -0.997 -0.797 1 97.81 134 GLU B O 1
ATOM 2414 N N . SER B 1 135 ? 7.914 -3.084 -0.74 1 98.12 135 SER B N 1
ATOM 2415 C CA . SER B 1 135 ? 7.668 -3.322 -2.158 1 98.12 135 SER B CA 1
ATOM 2416 C C . SER B 1 135 ? 6.184 -3.201 -2.49 1 98.12 135 SER B C 1
ATOM 2418 O O . SER B 1 135 ? 5.816 -2.645 -3.527 1 98.12 135 SER B O 1
ATOM 2420 N N . MET B 1 136 ? 5.387 -3.713 -1.605 1 98.56 136 MET B N 1
ATOM 2421 C CA . MET B 1 136 ? 3.943 -3.611 -1.818 1 98.56 136 MET B CA 1
ATOM 2422 C C . MET B 1 136 ? 3.488 -2.156 -1.772 1 98.56 136 MET B C 1
ATOM 2424 O O . MET B 1 136 ? 2.662 -1.733 -2.584 1 98.56 136 MET B O 1
ATOM 2428 N N . VAL B 1 137 ? 3.984 -1.42 -0.792 1 98.56 137 VAL B N 1
ATOM 2429 C CA . VAL B 1 137 ? 3.648 -0.002 -0.714 1 98.56 137 VAL B CA 1
ATOM 2430 C C . VAL B 1 137 ? 3.965 0.678 -2.045 1 98.56 137 VAL B C 1
ATOM 2432 O O . VAL B 1 137 ? 3.135 1.416 -2.584 1 98.56 137 VAL B O 1
ATOM 2435 N N . ARG B 1 138 ? 5.098 0.38 -2.572 1 97.69 138 ARG B N 1
ATOM 2436 C CA . ARG B 1 138 ? 5.508 0.981 -3.836 1 97.69 138 ARG B CA 1
ATOM 2437 C C . ARG B 1 138 ? 4.566 0.58 -4.965 1 97.69 138 ARG B C 1
ATOM 2439 O O . ARG B 1 138 ? 4.102 1.433 -5.723 1 97.69 138 ARG B O 1
ATOM 2446 N N . SER B 1 139 ? 4.281 -0.615 -5.113 1 97.81 139 SER B N 1
ATOM 2447 C CA . SER B 1 139 ? 3.465 -1.12 -6.211 1 97.81 139 SER B CA 1
ATOM 2448 C C . SER B 1 139 ? 2.02 -0.653 -6.086 1 97.81 139 SER B C 1
ATOM 2450 O O . SER B 1 139 ? 1.394 -0.275 -7.078 1 97.81 139 SER B O 1
ATOM 2452 N N . LEU B 1 140 ? 1.524 -0.752 -4.867 1 98.62 140 LEU B N 1
ATOM 2453 C CA . LEU B 1 140 ? 0.167 -0.267 -4.641 1 98.62 140 LEU B CA 1
ATOM 2454 C C . LEU B 1 140 ? 0.068 1.227 -4.938 1 98.62 140 LEU B C 1
ATOM 2456 O O . LEU B 1 140 ? -0.929 1.688 -5.496 1 98.62 140 LEU B O 1
ATOM 2460 N N . ASN B 1 141 ? 1.068 1.956 -4.504 1 98.5 141 ASN B N 1
ATOM 2461 C CA . ASN B 1 141 ? 1.066 3.395 -4.75 1 98.5 141 ASN B CA 1
ATOM 2462 C C . ASN B 1 141 ? 1.04 3.707 -6.242 1 98.5 141 ASN B C 1
ATOM 2464 O O . ASN B 1 141 ? 0.397 4.668 -6.668 1 98.5 141 ASN B O 1
ATOM 2468 N N . ARG B 1 142 ? 1.713 2.932 -7.051 1 97.31 142 ARG B N 1
ATOM 2469 C CA . ARG B 1 142 ? 1.674 3.105 -8.5 1 97.31 142 ARG B CA 1
ATOM 2470 C C . ARG B 1 142 ? 0.245 3.008 -9.023 1 97.31 142 ARG B C 1
ATOM 2472 O O . ARG B 1 142 ? -0.161 3.793 -9.883 1 97.31 142 ARG B O 1
ATOM 2479 N N . GLU B 1 143 ? -0.484 2.049 -8.539 1 97.81 143 GLU B N 1
ATOM 2480 C CA . GLU B 1 143 ? -1.882 1.894 -8.93 1 97.81 143 GLU B CA 1
ATOM 2481 C C . GLU B 1 143 ? -2.723 3.074 -8.453 1 97.81 143 GLU B C 1
ATOM 2483 O O . GLU B 1 143 ? -3.598 3.553 -9.18 1 97.81 143 GLU B O 1
ATOM 2488 N N . VAL B 1 144 ? -2.453 3.525 -7.27 1 98.12 144 VAL B N 1
ATOM 2489 C CA . VAL B 1 144 ? -3.207 4.648 -6.719 1 98.12 144 VAL B CA 1
ATOM 2490 C C . VAL B 1 144 ? -2.939 5.902 -7.547 1 98.12 144 VAL B C 1
ATOM 2492 O O . VAL B 1 144 ? -3.85 6.699 -7.789 1 98.12 144 VAL B O 1
ATOM 2495 N N . GLU B 1 145 ? -1.709 6.078 -7.98 1 97.62 145 GLU B N 1
ATOM 2496 C CA . GLU B 1 145 ? -1.383 7.207 -8.844 1 97.62 145 GLU B CA 1
ATOM 2497 C C . GLU B 1 145 ? -2.201 7.168 -10.133 1 97.62 145 GLU B C 1
ATOM 2499 O O . GLU B 1 145 ? -2.697 8.203 -10.594 1 97.62 145 GLU B O 1
ATOM 2504 N N . LYS B 1 146 ? -2.328 6.02 -10.727 1 96.38 146 LYS B N 1
ATOM 2505 C CA . LYS B 1 146 ? -3.172 5.879 -11.914 1 96.38 146 LYS B CA 1
ATOM 2506 C C . LYS B 1 146 ? -4.613 6.277 -11.617 1 96.38 146 LYS B C 1
ATOM 2508 O O . LYS B 1 146 ? -5.258 6.945 -12.422 1 96.38 146 LYS B O 1
ATOM 2513 N N . PHE B 1 147 ? -5.082 5.781 -10.523 1 97 147 PHE B N 1
ATOM 2514 C CA . PHE B 1 147 ? -6.453 6.055 -10.109 1 97 147 PHE B CA 1
ATOM 2515 C C . PHE B 1 147 ? -6.695 7.551 -9.977 1 97 147 PHE B C 1
ATOM 2517 O O . PHE B 1 147 ? -7.695 8.07 -10.469 1 97 147 PHE B O 1
ATOM 2524 N N . TYR B 1 148 ? -5.762 8.281 -9.328 1 96.31 148 TYR B N 1
ATOM 2525 C CA . TYR B 1 148 ? -5.949 9.695 -8.992 1 96.31 148 TYR B CA 1
ATOM 2526 C C . TYR B 1 148 ? -5.832 10.562 -10.234 1 96.31 148 TYR B C 1
ATOM 2528 O O . TYR B 1 148 ? -6.234 11.734 -10.227 1 96.31 148 TYR B O 1
ATOM 2536 N N . LYS B 1 149 ? -5.281 10.039 -11.305 1 93.88 149 LYS B N 1
ATOM 2537 C CA . LYS B 1 149 ? -5.301 10.742 -12.586 1 93.88 149 LYS B CA 1
ATOM 2538 C C . LYS B 1 149 ? -6.711 10.781 -13.164 1 93.88 149 LYS B C 1
ATOM 2540 O O . LYS B 1 149 ? -7.066 11.727 -13.883 1 93.88 149 LYS B O 1
ATOM 2545 N N . VAL B 1 150 ? -7.504 9.773 -12.844 1 92.25 150 VAL B N 1
ATOM 2546 C CA . VAL B 1 150 ? -8.852 9.711 -13.398 1 92.25 150 VAL B CA 1
ATOM 2547 C C . VAL B 1 150 ? -9.859 10.18 -12.352 1 92.25 150 VAL B C 1
ATOM 2549 O O . VAL B 1 150 ? -10.82 10.891 -12.68 1 92.25 150 VAL B O 1
ATOM 2552 N N . LYS B 1 151 ? -9.703 9.773 -11.062 1 94.31 151 LYS B N 1
ATOM 2553 C CA . LYS B 1 151 ? -10.539 10.156 -9.93 1 94.31 151 LYS B CA 1
ATOM 2554 C C . LYS B 1 151 ? -9.695 10.523 -8.711 1 94.31 151 LYS B C 1
ATOM 2556 O O . LYS B 1 151 ? -9.453 9.68 -7.844 1 94.31 151 LYS B O 1
ATOM 2561 N N . PRO B 1 152 ? -9.375 11.781 -8.648 1 94.12 152 PRO B N 1
ATOM 2562 C CA . PRO B 1 152 ? -8.469 12.18 -7.566 1 94.12 152 PRO B CA 1
ATOM 2563 C C . PRO B 1 152 ? -9.125 12.086 -6.191 1 94.12 152 PRO B C 1
ATOM 2565 O O . PRO B 1 152 ? -10.344 12.242 -6.07 1 94.12 152 PRO B O 1
ATOM 2568 N N . PHE B 1 153 ? -8.289 11.867 -5.238 1 94.62 153 PHE B N 1
ATOM 2569 C CA . PHE B 1 153 ? -8.75 11.727 -3.861 1 94.62 153 PHE B CA 1
ATOM 2570 C C . PHE B 1 153 ? -9.492 12.977 -3.408 1 94.62 153 PHE B C 1
ATOM 2572 O O . PHE B 1 153 ? -10.461 12.891 -2.652 1 94.62 153 PHE B O 1
ATOM 2579 N N . TRP B 1 154 ? -9.094 14.109 -3.852 1 91.75 154 TRP B N 1
ATOM 2580 C CA . TRP B 1 154 ? -9.609 15.406 -3.412 1 91.75 154 TRP B CA 1
ATOM 2581 C C . TRP B 1 154 ? -10.773 15.852 -4.293 1 91.75 154 TRP B C 1
ATOM 2583 O O . TRP B 1 154 ? -11.281 16.969 -4.137 1 91.75 154 TRP B O 1
ATOM 2593 N N . GLY B 1 155 ? -11.055 15.008 -5.254 1 85.12 155 GLY B N 1
ATOM 2594 C CA . GLY B 1 155 ? -12.141 15.367 -6.156 1 85.12 155 GLY B CA 1
ATOM 2595 C C . GLY B 1 155 ? -13.5 15.367 -5.488 1 85.12 155 GLY B C 1
ATOM 2596 O O . GLY B 1 155 ? -13.664 14.805 -4.402 1 85.12 155 GLY B O 1
ATOM 2597 N N . LEU B 1 156 ? -14.484 16.172 -6.012 1 68.38 156 LEU B N 1
ATOM 2598 C CA . LEU B 1 156 ? -15.828 16.344 -5.473 1 68.38 156 LEU B CA 1
ATOM 2599 C C . LEU B 1 156 ? -16.641 15.07 -5.602 1 68.38 156 LEU B C 1
ATOM 2601 O O . LEU B 1 156 ? -16.516 14.344 -6.594 1 68.38 156 LEU B O 1
ATOM 2605 N N . SER B 1 157 ? -16.703 14.211 -4.59 1 55.38 157 SER B N 1
ATOM 2606 C CA . SER B 1 157 ? -17.688 13.156 -4.77 1 55.38 157 SER B CA 1
ATOM 2607 C C . SER B 1 157 ? -18.969 13.703 -5.383 1 55.38 157 SER B C 1
ATOM 2609 O O . SER B 1 157 ? -19.5 14.719 -4.918 1 55.38 157 SER B O 1
ATOM 2611 N N . GLU B 1 158 ? -19.281 13.68 -6.656 1 44.09 158 GLU B N 1
ATOM 2612 C CA . GLU B 1 158 ? -20.672 13.773 -7.094 1 44.09 158 GLU B CA 1
ATOM 2613 C C . GLU B 1 158 ? -21.578 12.914 -6.219 1 44.09 158 GLU B C 1
ATOM 2615 O O . GLU B 1 158 ? -21.656 11.695 -6.398 1 44.09 158 GLU B O 1
ATOM 2620 N N . GLU B 1 159 ? -21.609 12.727 -5.023 1 38.44 159 GLU B N 1
ATOM 2621 C CA . GLU B 1 159 ? -22.812 12.078 -4.508 1 38.44 159 GLU B CA 1
ATOM 2622 C C . GLU B 1 159 ? -24.078 12.664 -5.148 1 38.44 159 GLU B C 1
ATOM 2624 O O . GLU B 1 159 ? -24.219 13.891 -5.246 1 38.44 159 GLU B O 1
ATOM 2629 N N . ALA B 1 160 ? -24.938 11.719 -5.867 1 36.06 160 ALA B N 1
ATOM 2630 C CA . ALA B 1 160 ? -26.344 11.797 -6.273 1 36.06 160 ALA B CA 1
ATOM 2631 C C . ALA B 1 160 ? -27.188 12.461 -5.188 1 36.06 160 ALA B C 1
ATOM 2633 O O . ALA B 1 160 ? -27.266 11.969 -4.059 1 36.06 160 ALA B O 1
ATOM 2634 N N . LYS B 1 161 ? -27.297 13.672 -5.211 1 27.09 161 LYS B N 1
ATOM 2635 C CA . LYS B 1 161 ? -28.578 14.148 -4.672 1 27.09 161 LYS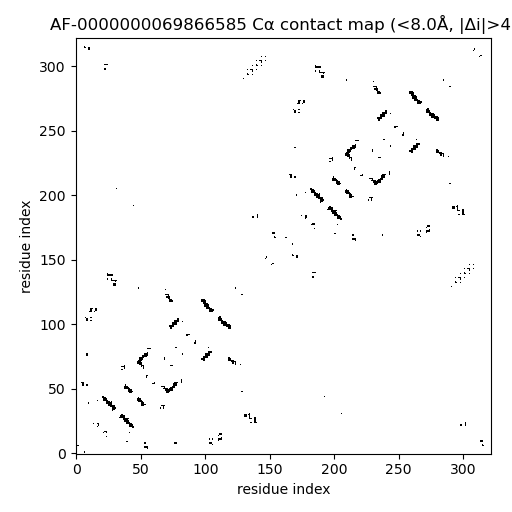 B CA 1
ATOM 2636 C C . LYS B 1 161 ? -29.75 13.484 -5.379 1 27.09 161 LYS B C 1
ATOM 2638 O O . LYS B 1 161 ? -29.781 13.391 -6.609 1 27.09 161 LYS B O 1
#

Foldseek 3Di:
DDDPVNVLLVVLVCVVQVDPFKAKFAFFAFAPPGPDTFGMWIAGPVGWIETEDEDEDPCRLPDPDDHDGQTQAYEYEYAPVVVVVCVVDPVSCVVCVQHWYWHFDPPDPDRDIDTPGGHHGDDHDPVSSVRRVVRRVVRVVVVVVVVCVVPNPPDDPPPDD/DDDPVNVLLVVLVCVVQVDPQKAKFAFFAFAPPGPDTFGMWIAGPVGWIETEDEDEDPCRLPDPDDHDGQTQAYEYEYAPVVVVVCVVDPVSCVVCVQHWYWHFDPPDPDRHIDTPGGHHGDDHDPVSSVRRVVRRVVRVVVVVVVVCVVPNPPDDPPPDD